Protein AF-A0A964PE96-F1 (afdb_monomer_lite)

Sequence (214 aa):
MDPLSGAALQRTQHDQDGKLRLRTYRFGTAGAYQRTFWPATPSEKSLPPERWTKTSAGLRAYPVDPGQQPVVEPTGLLYAISAAALNQPGDTLDVLVFRRRDTQTVRIEVQSPREVTVRYDELRPPGTGQGTVQRTGKVQALRLSLQGLPVPGGDPEDADLELLGLRGRLELLLEPATRAPLQLSGKVKVVGAVTLRLTALRPQQQGPQQPGAR

Radius of gyration: 19.82 Å; chains: 1; bounding box: 62×49×48 Å

Secondary structure (DSSP, 8-state):
--TTT----EEEEEE-SSS-EEEEEEEETTEEEEEEEE-SSTGGGGS-GGG--EEEEEEEE-SS--TTSPEEPHHHHHHHHHHS---STT-EEEEEEE-SSSEEEEEEEEEEEEEEEEEEEE-PPTTS-S--EEEEEEEEEEEEEEEEPPPTTS-GGGGS--BTTBEEEEEEEE-TTT--EEEEEEEETTTEEEEEE--EE-PPPPPP-PPPP-

pLDDT: mean 88.81, std 12.99, range [32.91, 98.44]

Structure (mmCIF, N/CA/C/O backbone):
data_AF-A0A964PE96-F1
#
_entry.id   AF-A0A964PE96-F1
#
loop_
_atom_site.group_PDB
_atom_site.id
_atom_site.type_symbol
_atom_site.label_atom_id
_atom_site.label_alt_id
_atom_site.label_comp_id
_atom_site.label_asym_id
_atom_site.label_entity_id
_atom_site.label_seq_id
_atom_site.pdbx_PDB_ins_code
_atom_site.Cartn_x
_atom_site.Cartn_y
_atom_site.Cartn_z
_atom_site.occupancy
_atom_site.B_iso_or_equiv
_atom_site.auth_seq_id
_atom_site.auth_comp_id
_atom_site.auth_asym_id
_atom_site.auth_atom_id
_atom_site.pdbx_PDB_model_num
ATOM 1 N N . MET A 1 1 ? -7.872 1.999 -11.013 1.00 86.50 1 MET A N 1
ATOM 2 C CA . MET A 1 1 ? -8.431 0.861 -10.268 1.00 86.50 1 MET A CA 1
ATOM 3 C C . MET A 1 1 ? -9.883 0.741 -10.675 1.00 86.50 1 MET A C 1
ATOM 5 O O . MET A 1 1 ? -10.489 1.776 -10.930 1.00 86.50 1 MET A O 1
ATOM 9 N N . ASP A 1 2 ? -10.393 -0.475 -10.796 1.00 89.50 2 ASP A N 1
ATOM 10 C CA . ASP A 1 2 ? -11.817 -0.720 -10.970 1.00 89.50 2 ASP A CA 1
ATOM 11 C C . ASP A 1 2 ? -12.549 -0.416 -9.649 1.00 89.50 2 ASP A C 1
ATOM 13 O O . ASP A 1 2 ? -12.178 -0.983 -8.620 1.00 89.50 2 ASP A O 1
ATOM 17 N N . PRO A 1 3 ? -13.532 0.499 -9.629 1.00 84.62 3 PRO A N 1
ATOM 18 C CA . PRO A 1 3 ? -14.141 0.969 -8.385 1.00 84.62 3 PRO A CA 1
ATOM 19 C C . PRO A 1 3 ? -15.024 -0.077 -7.693 1.00 84.62 3 PRO A C 1
ATOM 21 O O . PRO A 1 3 ? -15.324 0.091 -6.517 1.00 84.62 3 PRO A O 1
ATOM 24 N N . LEU A 1 4 ? -15.452 -1.129 -8.400 1.00 86.25 4 LEU A N 1
ATOM 25 C CA . LEU A 1 4 ? -16.327 -2.165 -7.846 1.00 86.25 4 LEU A CA 1
ATOM 26 C C . LEU A 1 4 ? -15.523 -3.298 -7.209 1.00 86.25 4 LEU A C 1
ATOM 28 O O . LEU A 1 4 ? -15.788 -3.700 -6.083 1.00 86.25 4 LEU A O 1
ATOM 32 N N . SER A 1 5 ? -14.531 -3.808 -7.934 1.00 88.25 5 SER A N 1
ATOM 33 C CA . SER A 1 5 ? -13.722 -4.955 -7.510 1.00 88.25 5 SER A CA 1
ATOM 34 C C . SER A 1 5 ? -12.434 -4.564 -6.787 1.00 88.25 5 SER A C 1
ATOM 36 O O . SER A 1 5 ? -11.785 -5.413 -6.181 1.00 88.25 5 SER A O 1
ATOM 38 N N . GLY A 1 6 ? -12.002 -3.305 -6.896 1.00 90.06 6 GLY A N 1
ATOM 39 C CA . GLY A 1 6 ? -10.680 -2.874 -6.448 1.00 90.06 6 GLY A CA 1
ATOM 40 C C . GLY A 1 6 ? -9.535 -3.361 -7.346 1.00 90.06 6 GLY A C 1
ATOM 41 O O . GLY A 1 6 ? -8.371 -3.082 -7.052 1.00 90.06 6 GLY A O 1
ATOM 42 N N . ALA A 1 7 ? -9.822 -4.053 -8.456 1.00 94.62 7 ALA A N 1
ATOM 43 C CA . ALA A 1 7 ? -8.794 -4.574 -9.348 1.00 94.62 7 ALA A CA 1
ATOM 44 C C . ALA A 1 7 ? -7.924 -3.447 -9.929 1.00 94.62 7 ALA A C 1
ATOM 46 O O . ALA A 1 7 ? -8.391 -2.370 -10.326 1.00 94.62 7 ALA A O 1
ATOM 47 N N . ALA A 1 8 ? -6.618 -3.683 -10.000 1.00 95.19 8 ALA A N 1
ATOM 48 C CA . ALA A 1 8 ? -5.714 -2.778 -10.679 1.00 95.19 8 ALA A CA 1
ATOM 49 C C . ALA A 1 8 ? -6.042 -2.762 -12.181 1.00 95.19 8 ALA A C 1
ATOM 51 O O . ALA A 1 8 ? -6.216 -3.802 -12.800 1.00 95.19 8 ALA A O 1
ATOM 52 N N . LEU A 1 9 ? -6.112 -1.563 -12.767 1.00 95.38 9 LEU A N 1
ATOM 53 C CA . LEU A 1 9 ? -6.294 -1.375 -14.217 1.00 95.38 9 LEU A CA 1
ATOM 54 C C . LEU A 1 9 ? -4.992 -0.880 -14.844 1.00 95.38 9 LEU A C 1
ATOM 56 O O . LEU A 1 9 ? -4.466 -1.438 -15.806 1.00 95.38 9 LEU A O 1
ATOM 60 N N . GLN A 1 10 ? -4.428 0.167 -14.242 1.00 95.31 10 GLN A N 1
ATOM 61 C CA . GLN A 1 10 ? -3.139 0.716 -14.613 1.00 95.31 10 GLN A CA 1
ATOM 62 C C . GLN A 1 10 ? -2.452 1.306 -13.384 1.00 95.31 10 GLN A C 1
ATOM 64 O O . GLN A 1 10 ? -3.103 1.931 -12.546 1.00 95.31 10 GLN A O 1
ATOM 69 N N . ARG A 1 11 ? -1.130 1.154 -13.316 1.00 93.75 11 ARG A N 1
ATOM 70 C CA . ARG A 1 11 ? -0.262 1.876 -12.381 1.00 93.75 11 ARG A CA 1
ATOM 71 C C . ARG A 1 11 ? 0.807 2.615 -13.169 1.00 93.75 11 ARG A C 1
ATOM 73 O O . ARG A 1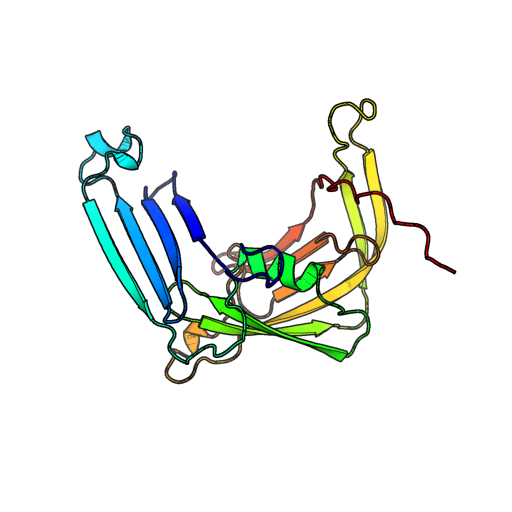 11 ? 1.485 2.003 -13.993 1.00 93.75 11 ARG A O 1
ATOM 80 N N . THR A 1 12 ? 0.995 3.894 -12.867 1.00 93.62 12 THR A N 1
ATOM 81 C CA . THR A 1 12 ? 2.086 4.707 -13.413 1.00 93.62 12 THR A CA 1
ATOM 82 C C . THR A 1 12 ? 3.010 5.129 -12.281 1.00 93.62 12 THR A C 1
ATOM 84 O O . THR A 1 12 ? 2.556 5.616 -11.252 1.00 93.62 12 THR A O 1
ATOM 87 N N . GLN A 1 13 ? 4.309 4.926 -12.469 1.00 91.56 13 GLN A N 1
ATOM 88 C CA . GLN A 1 13 ? 5.363 5.393 -11.580 1.00 91.56 13 GLN A CA 1
ATOM 89 C C . GLN A 1 13 ? 6.292 6.311 -12.371 1.00 91.56 13 GLN A C 1
ATOM 91 O O . GLN A 1 13 ? 6.829 5.899 -13.399 1.00 91.56 13 GLN A O 1
ATOM 96 N N . HIS A 1 14 ? 6.483 7.530 -11.876 1.00 92.69 14 HIS A N 1
ATOM 97 C CA . HIS A 1 14 ? 7.376 8.523 -12.456 1.00 92.69 14 HIS A CA 1
ATOM 98 C C . HIS A 1 14 ? 8.424 8.906 -11.411 1.00 92.69 14 HIS A C 1
ATOM 100 O O . HIS A 1 14 ? 8.098 9.526 -10.405 1.00 92.69 14 HIS A O 1
ATOM 106 N N . ASP A 1 15 ? 9.670 8.507 -11.647 1.00 90.69 15 ASP A N 1
ATOM 107 C CA . ASP A 1 15 ? 10.804 8.876 -10.809 1.00 90.69 15 ASP A CA 1
ATOM 108 C C . ASP A 1 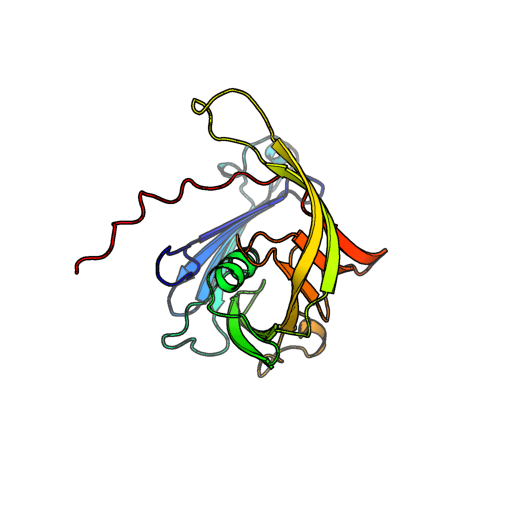15 ? 11.498 10.087 -11.453 1.00 90.69 15 ASP A C 1
ATOM 110 O O . ASP A 1 15 ? 11.962 9.988 -12.593 1.00 90.69 15 ASP A O 1
ATOM 114 N N . GLN A 1 16 ? 11.528 11.219 -10.742 1.00 84.56 16 GLN A N 1
ATOM 115 C CA . GLN A 1 16 ? 12.041 12.506 -11.243 1.00 84.56 16 GLN A CA 1
ATOM 116 C C . GLN A 1 16 ? 13.416 12.889 -10.678 1.00 84.56 16 GLN A C 1
ATOM 118 O O . GLN A 1 16 ? 14.113 13.697 -11.282 1.00 84.56 16 GLN A O 1
ATOM 123 N N . ASP A 1 17 ? 13.854 12.247 -9.593 1.00 78.50 17 ASP A N 1
ATOM 124 C CA . ASP A 1 17 ? 15.146 12.516 -8.962 1.00 78.50 17 ASP A CA 1
ATOM 125 C C . ASP A 1 17 ? 16.071 11.295 -9.015 1.00 78.50 17 ASP A C 1
ATOM 127 O O . ASP A 1 17 ? 15.665 10.141 -8.841 1.00 78.50 17 ASP A O 1
ATOM 131 N N . GLY A 1 18 ? 17.354 11.546 -9.282 1.00 80.69 18 GLY A N 1
ATOM 132 C CA . GLY A 1 18 ? 18.382 10.513 -9.403 1.00 80.69 18 GLY A CA 1
ATOM 133 C C . GLY A 1 18 ? 18.263 9.694 -10.691 1.00 80.69 18 GLY A C 1
ATOM 134 O O . GLY A 1 18 ? 18.945 9.972 -11.678 1.00 80.69 18 GLY A O 1
ATOM 135 N N . LYS A 1 19 ? 17.422 8.651 -10.692 1.00 85.75 19 LYS A N 1
ATOM 136 C CA . LYS A 1 19 ? 17.294 7.708 -11.818 1.00 85.75 19 LYS A CA 1
ATOM 137 C C . LYS A 1 19 ? 15.980 7.918 -12.570 1.00 85.75 19 LYS A C 1
ATOM 139 O O . LYS A 1 19 ? 15.048 7.135 -12.394 1.00 85.75 19 LYS A O 1
ATOM 144 N N . LEU A 1 20 ? 15.967 8.940 -13.434 1.00 94.06 20 LEU A N 1
ATOM 145 C CA . LEU A 1 20 ? 14.829 9.303 -14.287 1.00 94.06 20 LEU A CA 1
ATOM 146 C C . LEU A 1 20 ? 14.219 8.081 -14.969 1.00 94.06 20 LEU A C 1
ATOM 148 O O . LEU A 1 20 ? 14.905 7.356 -15.699 1.00 94.06 20 LEU A O 1
ATOM 152 N N . ARG A 1 21 ? 12.940 7.834 -14.693 1.00 95.19 21 ARG A N 1
ATOM 153 C CA . ARG A 1 21 ? 12.226 6.660 -15.188 1.00 95.19 21 ARG A CA 1
ATOM 154 C C . ARG A 1 21 ? 10.726 6.906 -15.185 1.00 95.19 21 ARG A C 1
ATOM 156 O O . ARG A 1 21 ? 10.158 7.258 -14.157 1.00 95.19 21 ARG A O 1
ATOM 163 N N . LEU A 1 22 ? 10.073 6.588 -16.298 1.00 96.00 22 LEU A N 1
ATOM 164 C CA . LEU A 1 22 ? 8.622 6.462 -16.366 1.00 96.00 22 LEU A CA 1
ATOM 165 C C . LEU A 1 22 ? 8.289 4.996 -16.580 1.00 96.00 22 LEU A C 1
ATOM 167 O O . LEU A 1 22 ? 8.770 4.376 -17.528 1.00 96.00 22 LEU A O 1
ATOM 171 N N . ARG A 1 23 ? 7.471 4.425 -15.704 1.00 95.00 23 ARG A N 1
ATOM 172 C CA . ARG A 1 23 ? 7.015 3.044 -15.807 1.00 95.00 23 ARG A CA 1
ATOM 173 C C . ARG A 1 23 ? 5.504 2.971 -15.724 1.00 95.00 23 ARG A C 1
ATOM 175 O O . ARG A 1 23 ? 4.912 3.480 -14.781 1.00 95.00 23 ARG A O 1
ATOM 182 N N . THR A 1 24 ? 4.910 2.237 -16.652 1.00 95.94 24 THR A N 1
ATOM 183 C CA . THR A 1 24 ? 3.484 1.926 -16.657 1.00 95.94 24 THR A CA 1
ATOM 184 C C . THR A 1 24 ? 3.293 0.420 -16.602 1.00 95.94 24 THR A C 1
ATOM 186 O O . THR A 1 24 ? 3.989 -0.320 -17.298 1.00 95.94 24 THR A O 1
ATOM 189 N N . TYR A 1 25 ? 2.347 -0.026 -15.787 1.00 96.25 25 TYR A N 1
ATOM 190 C CA . TYR A 1 25 ? 1.839 -1.392 -15.761 1.00 96.25 25 TYR A CA 1
ATOM 191 C C . TYR A 1 25 ? 0.374 -1.349 -16.169 1.00 96.25 25 TYR A C 1
ATOM 193 O O . TYR A 1 25 ? -0.392 -0.622 -15.538 1.00 96.25 25 TYR A O 1
ATOM 201 N N . ARG A 1 26 ? -0.010 -2.100 -17.202 1.00 96.75 26 ARG A N 1
ATOM 202 C CA . ARG A 1 26 ? -1.411 -2.344 -17.565 1.00 96.75 26 ARG A CA 1
ATOM 203 C C . ARG A 1 26 ? -1.777 -3.761 -17.168 1.00 96.75 26 ARG A C 1
ATOM 205 O O . ARG A 1 26 ? -1.114 -4.699 -17.598 1.00 96.75 26 ARG A O 1
ATOM 212 N N . PHE A 1 27 ? -2.779 -3.887 -16.320 1.00 95.75 27 PHE A N 1
ATOM 213 C CA . PHE A 1 27 ? -3.162 -5.150 -15.708 1.00 95.75 27 PHE A CA 1
ATOM 214 C C . PHE A 1 27 ? -4.186 -5.868 -16.585 1.00 95.75 27 PHE A C 1
ATOM 216 O O . PHE A 1 27 ? -5.066 -5.233 -17.163 1.00 95.75 27 PHE A O 1
ATOM 223 N N . GLY A 1 28 ? -4.037 -7.182 -16.701 1.00 93.44 28 GLY A N 1
ATOM 224 C CA . GLY A 1 28 ? -4.962 -8.072 -17.391 1.00 93.44 28 GLY A CA 1
ATOM 225 C C . GLY A 1 28 ? -5.067 -9.400 -16.648 1.00 93.44 28 GLY A C 1
ATOM 226 O O . GLY A 1 28 ? -4.551 -9.542 -15.544 1.00 93.44 28 GLY A O 1
ATOM 227 N N . THR A 1 29 ? -5.710 -10.389 -17.259 1.00 92.00 29 THR A N 1
ATOM 228 C CA . THR A 1 29 ? -5.998 -11.677 -16.605 1.00 92.00 29 THR A CA 1
ATOM 229 C C . THR A 1 29 ? -4.753 -12.532 -16.354 1.00 92.00 29 THR A C 1
ATOM 231 O O . THR A 1 29 ? -4.673 -13.207 -15.338 1.00 92.00 29 THR A O 1
ATOM 234 N N . ALA A 1 30 ? -3.753 -12.477 -17.240 1.00 92.81 30 ALA A N 1
ATOM 235 C CA . ALA A 1 30 ? -2.542 -13.304 -17.153 1.00 92.81 30 ALA A CA 1
ATOM 236 C C . ALA A 1 30 ? -1.339 -12.611 -16.480 1.00 92.81 30 ALA A C 1
ATOM 238 O O . ALA A 1 30 ? -0.271 -13.209 -16.328 1.00 92.81 30 ALA A O 1
ATOM 239 N N . GLY A 1 31 ? -1.453 -11.325 -16.147 1.00 94.75 31 GLY A N 1
ATOM 240 C CA . GLY A 1 31 ? -0.323 -10.550 -15.650 1.00 94.75 31 GLY A CA 1
ATOM 241 C C . GLY A 1 31 ? -0.475 -9.048 -15.832 1.00 94.75 31 GLY A C 1
ATOM 242 O O . GLY A 1 31 ? -1.512 -8.537 -16.254 1.00 94.75 31 GLY A O 1
ATOM 243 N N . ALA A 1 32 ? 0.617 -8.330 -15.582 1.00 96.19 32 ALA A N 1
ATOM 244 C CA . ALA A 1 32 ? 0.719 -6.910 -15.885 1.00 96.19 32 ALA A CA 1
ATOM 245 C C . ALA A 1 32 ? 1.714 -6.663 -17.024 1.00 96.19 32 ALA A C 1
ATOM 247 O O . ALA A 1 32 ? 2.905 -6.965 -16.911 1.00 96.19 32 ALA A O 1
ATOM 248 N N . TYR A 1 33 ? 1.254 -6.067 -18.122 1.00 96.81 33 TYR A N 1
ATOM 249 C CA . TYR A 1 33 ? 2.137 -5.626 -19.194 1.00 96.81 33 TYR A CA 1
ATOM 250 C C . TYR A 1 33 ? 2.873 -4.356 -18.764 1.00 96.81 33 TYR A C 1
ATOM 252 O O . TYR A 1 33 ? 2.270 -3.298 -18.560 1.00 96.81 33 TYR A O 1
ATOM 260 N N . GLN A 1 34 ? 4.188 -4.467 -18.601 1.00 96.56 34 GLN A N 1
ATOM 261 C CA . GLN A 1 34 ? 5.055 -3.375 -18.191 1.00 96.56 34 GLN A CA 1
ATOM 262 C C . GLN A 1 34 ? 5.613 -2.668 -19.427 1.00 96.56 34 GLN A C 1
ATOM 264 O O . GLN A 1 34 ? 6.148 -3.315 -20.323 1.00 96.56 34 GLN A O 1
ATOM 269 N N . ARG A 1 35 ? 5.611 -1.335 -19.417 1.00 96.56 35 ARG A N 1
ATOM 270 C CA . ARG A 1 35 ? 6.423 -0.494 -20.304 1.00 96.56 35 ARG A CA 1
ATOM 271 C C . ARG A 1 35 ? 7.246 0.468 -19.462 1.00 96.56 35 ARG A C 1
ATOM 273 O O . ARG A 1 35 ? 6.776 0.974 -18.446 1.00 96.56 35 ARG A O 1
ATOM 280 N N . THR A 1 36 ? 8.508 0.673 -19.806 1.00 96.25 36 THR A N 1
ATOM 281 C CA . THR A 1 36 ? 9.393 1.594 -19.091 1.00 96.25 36 THR A CA 1
ATOM 282 C C . THR A 1 36 ? 10.215 2.413 -20.066 1.00 96.25 36 THR A C 1
ATOM 284 O O . THR A 1 36 ? 10.687 1.873 -21.062 1.00 96.25 36 THR A O 1
ATOM 287 N N . PHE A 1 37 ? 10.387 3.689 -19.742 1.00 96.94 37 PHE A N 1
ATOM 288 C CA . PHE A 1 37 ? 11.161 4.673 -20.481 1.00 96.94 37 PHE A CA 1
ATOM 289 C C . PHE A 1 37 ? 12.241 5.258 -19.575 1.00 96.94 37 PHE A C 1
ATOM 291 O O . PHE A 1 37 ? 12.015 5.456 -18.376 1.00 96.94 37 PHE A O 1
ATOM 298 N N . TRP A 1 38 ? 13.391 5.551 -20.167 1.00 96.75 38 TRP A N 1
ATOM 299 C CA . TRP A 1 38 ? 14.515 6.249 -19.557 1.00 96.75 38 TRP A CA 1
ATOM 300 C C . TRP A 1 38 ? 15.129 7.191 -20.591 1.00 96.75 38 TRP A C 1
ATOM 302 O O . TRP A 1 38 ? 15.162 6.823 -21.767 1.00 96.75 38 TRP A O 1
ATOM 312 N N . PRO A 1 39 ? 15.703 8.331 -20.186 1.00 96.25 39 PRO A N 1
ATOM 313 C CA . PRO A 1 39 ? 16.519 9.116 -21.100 1.00 96.25 39 PRO A CA 1
ATOM 314 C C . PRO A 1 39 ? 17.722 8.276 -21.561 1.00 96.25 39 PRO A C 1
ATOM 316 O O . PRO A 1 39 ? 18.438 7.692 -20.738 1.00 96.25 39 PRO A O 1
ATOM 319 N N . ALA A 1 40 ? 17.940 8.185 -22.872 1.00 96.19 40 ALA A N 1
ATOM 320 C CA . ALA A 1 40 ? 19.104 7.512 -23.448 1.00 96.19 40 ALA A CA 1
ATOM 321 C C . ALA A 1 40 ? 20.366 8.381 -23.361 1.00 96.19 40 ALA A C 1
ATOM 323 O O . ALA A 1 40 ? 21.474 7.857 -23.249 1.00 96.19 40 ALA A O 1
ATOM 324 N N . THR A 1 41 ? 20.192 9.705 -23.374 1.00 95.69 41 THR A N 1
ATOM 325 C CA . THR A 1 41 ? 21.270 10.699 -23.408 1.00 95.69 41 THR A CA 1
ATOM 326 C C . THR A 1 41 ? 21.083 11.771 -22.325 1.00 95.69 41 THR A C 1
ATOM 328 O O . THR A 1 41 ? 19.987 11.925 -21.777 1.00 95.69 41 THR A O 1
ATOM 331 N N . PRO A 1 42 ? 22.127 12.559 -21.999 1.00 94.12 42 PRO A N 1
ATOM 332 C CA . PRO A 1 42 ? 21.988 13.712 -21.112 1.00 94.12 42 PRO A CA 1
ATOM 333 C C . PRO A 1 42 ? 20.987 14.763 -21.609 1.00 94.12 42 PRO A C 1
ATOM 335 O O . PRO A 1 42 ? 20.278 15.333 -20.787 1.00 94.12 42 PRO A O 1
ATOM 338 N N . SER A 1 43 ? 20.893 14.995 -22.924 1.00 94.31 43 SER A N 1
ATOM 339 C CA . SER A 1 43 ? 19.952 15.965 -23.500 1.00 94.31 43 SER A CA 1
ATOM 340 C C . SER A 1 43 ? 18.497 15.525 -23.357 1.00 94.31 43 SER A C 1
ATOM 342 O O . SER A 1 43 ? 17.623 16.361 -23.169 1.00 94.31 43 SER A O 1
ATOM 344 N N . GLU A 1 44 ? 18.227 14.218 -23.365 1.00 95.31 44 GLU A N 1
ATOM 345 C CA . GLU A 1 44 ? 16.882 13.701 -23.111 1.00 95.31 44 GLU A CA 1
ATOM 346 C C . GLU A 1 44 ? 16.419 13.920 -21.662 1.00 95.31 44 GLU A C 1
ATOM 348 O O . GLU A 1 44 ? 15.217 13.934 -21.416 1.00 95.31 44 GLU A O 1
ATOM 353 N N . LYS A 1 45 ? 17.323 14.136 -20.693 1.00 93.00 45 LYS A N 1
ATOM 354 C CA . LYS A 1 45 ? 16.950 14.306 -19.273 1.00 93.00 45 LYS A CA 1
ATOM 355 C C . LYS A 1 45 ? 16.074 15.532 -19.005 1.00 93.00 45 LYS A C 1
ATOM 357 O O . LYS A 1 45 ? 15.336 15.527 -18.028 1.00 93.00 45 LYS A O 1
ATOM 362 N N . SER A 1 46 ? 16.173 16.567 -19.837 1.00 92.00 46 SER A N 1
ATOM 363 C CA . SER A 1 46 ? 15.329 17.766 -19.752 1.00 92.00 46 SER A CA 1
ATOM 364 C C . SER A 1 46 ? 14.041 17.651 -20.570 1.00 92.00 46 SER A C 1
ATOM 366 O O . SER A 1 46 ? 13.187 18.532 -20.496 1.00 92.00 46 SER A O 1
ATOM 368 N N . LEU A 1 47 ? 13.890 16.585 -21.363 1.00 92.75 47 LEU A N 1
ATOM 369 C CA . LEU A 1 47 ? 12.690 16.332 -22.147 1.00 92.75 47 LEU A CA 1
ATOM 370 C C . LEU A 1 47 ? 11.627 15.618 -21.305 1.00 92.75 47 LEU A C 1
ATOM 372 O O . LEU A 1 47 ? 11.969 14.878 -20.376 1.00 92.75 47 LEU A O 1
ATOM 376 N N . PRO A 1 48 ? 10.340 15.775 -21.656 1.00 92.00 48 PRO A N 1
ATOM 377 C CA . PRO A 1 48 ? 9.283 15.003 -21.024 1.00 92.00 48 PRO A CA 1
ATOM 378 C C . PRO A 1 48 ? 9.415 13.503 -21.377 1.00 92.00 48 PRO A C 1
ATOM 380 O O . PRO A 1 48 ? 9.948 13.172 -22.448 1.00 92.00 48 PRO A O 1
ATOM 383 N N . PRO A 1 49 ? 8.943 12.584 -20.509 1.00 90.81 49 PRO A N 1
ATOM 384 C CA . PRO A 1 49 ? 9.183 11.147 -20.649 1.00 90.81 49 PRO A CA 1
ATOM 385 C C . PRO A 1 49 ? 8.753 10.516 -21.974 1.00 90.81 49 PRO A C 1
ATOM 387 O O . PRO A 1 49 ? 9.325 9.515 -22.402 1.00 90.81 49 PRO A O 1
ATOM 390 N N . GLU A 1 50 ? 7.761 11.092 -22.646 1.00 90.25 50 GLU A N 1
ATOM 391 C CA . GLU A 1 50 ? 7.247 10.638 -23.939 1.00 90.25 50 GLU A CA 1
ATOM 392 C C . GLU A 1 50 ? 8.294 10.751 -25.056 1.00 90.25 50 GLU A C 1
ATOM 394 O O . GLU A 1 50 ? 8.168 10.088 -26.085 1.00 90.25 50 GLU A O 1
ATOM 399 N N . ARG A 1 51 ? 9.332 11.576 -24.861 1.00 94.62 51 ARG A N 1
ATOM 400 C CA . ARG A 1 51 ? 10.436 11.775 -25.813 1.00 94.62 51 ARG A CA 1
ATOM 401 C C . ARG A 1 51 ? 11.690 10.972 -25.474 1.00 94.62 51 ARG A C 1
ATOM 403 O O . ARG A 1 51 ? 12.669 11.055 -26.208 1.00 94.62 51 ARG A O 1
ATOM 410 N N . TRP A 1 52 ? 11.683 10.220 -24.379 1.00 96.62 52 TRP A N 1
ATOM 411 C CA . TRP A 1 52 ? 12.803 9.367 -24.001 1.00 96.62 52 TRP A CA 1
ATOM 412 C C . TRP A 1 52 ? 12.879 8.131 -24.896 1.00 96.62 52 TRP A C 1
ATOM 414 O O . TRP A 1 52 ? 11.888 7.420 -25.080 1.00 96.62 52 TRP A O 1
ATOM 424 N N . THR A 1 53 ? 14.063 7.850 -25.440 1.00 96.81 53 THR A N 1
ATOM 425 C CA . THR A 1 53 ? 14.216 6.832 -26.495 1.00 96.81 53 THR A CA 1
ATOM 426 C C . THR A 1 53 ? 14.628 5.458 -25.969 1.00 96.81 53 THR A C 1
ATOM 428 O O . THR A 1 53 ? 14.338 4.438 -26.600 1.00 96.81 53 THR A O 1
ATOM 431 N N . LYS A 1 54 ? 15.240 5.375 -24.779 1.00 97.50 54 LYS A N 1
ATOM 432 C CA . LYS A 1 54 ? 15.580 4.087 -24.159 1.00 97.50 54 LYS A CA 1
ATOM 433 C C . LYS A 1 54 ? 14.342 3.481 -23.512 1.00 97.50 54 LYS A C 1
ATOM 435 O O . LYS A 1 54 ? 13.803 4.023 -22.548 1.00 97.50 54 LYS A O 1
ATOM 440 N N . THR A 1 55 ? 13.925 2.310 -23.993 1.00 96.38 55 THR A N 1
ATOM 441 C CA . THR A 1 55 ? 12.702 1.648 -23.523 1.00 96.38 55 THR A CA 1
ATOM 442 C C . THR A 1 55 ? 12.891 0.168 -23.198 1.00 96.38 55 THR A C 1
ATOM 444 O O . THR A 1 55 ? 13.872 -0.465 -23.577 1.00 96.38 55 THR A O 1
ATOM 447 N N . SER A 1 56 ? 11.952 -0.385 -22.433 1.00 96.06 56 SER A N 1
ATOM 448 C CA . SER A 1 56 ? 11.808 -1.819 -22.179 1.00 96.06 56 SER A CA 1
ATOM 449 C C . SER A 1 56 ? 10.328 -2.128 -22.006 1.00 96.06 56 SER A C 1
ATOM 451 O O . SER A 1 56 ? 9.610 -1.364 -21.354 1.00 96.06 56 SER A O 1
ATOM 453 N N . ALA A 1 57 ? 9.874 -3.243 -22.566 1.00 96.62 57 ALA A N 1
ATOM 454 C CA . ALA A 1 57 ? 8.512 -3.715 -22.400 1.00 96.62 57 ALA A CA 1
ATOM 455 C C . ALA A 1 57 ? 8.477 -5.230 -22.199 1.00 96.62 57 ALA A C 1
ATOM 457 O O . ALA A 1 57 ? 9.406 -5.934 -22.592 1.00 96.62 57 ALA A O 1
ATOM 458 N N . GLY A 1 58 ? 7.418 -5.722 -21.566 1.00 96.00 58 GLY A N 1
ATOM 459 C CA . GLY A 1 58 ? 7.214 -7.153 -21.389 1.00 96.00 58 GLY A CA 1
ATOM 460 C C . GLY A 1 58 ? 6.121 -7.480 -20.385 1.00 96.00 58 GLY A C 1
ATOM 461 O O . GLY A 1 58 ? 5.759 -6.659 -19.537 1.00 96.00 58 GLY A O 1
ATOM 462 N N . LEU A 1 59 ? 5.612 -8.705 -20.479 1.00 95.50 59 LEU A N 1
ATOM 463 C CA . LEU A 1 59 ? 4.642 -9.238 -19.536 1.00 95.50 59 LEU A CA 1
ATOM 464 C C . LEU A 1 59 ? 5.328 -9.586 -18.207 1.00 95.50 59 LEU A C 1
ATOM 466 O O . LEU A 1 59 ? 6.351 -10.269 -18.172 1.00 95.50 59 LEU A O 1
ATOM 470 N N . ARG A 1 60 ? 4.745 -9.121 -17.104 1.00 94.00 60 ARG A N 1
ATOM 471 C CA . ARG A 1 60 ? 4.975 -9.647 -15.757 1.00 94.00 60 ARG A CA 1
ATOM 472 C C . ARG A 1 60 ? 3.859 -10.637 -15.471 1.00 94.00 60 ARG A C 1
ATOM 474 O O . ARG A 1 60 ? 2.777 -10.223 -15.061 1.00 94.00 60 ARG A O 1
ATOM 481 N N . ALA A 1 61 ? 4.101 -11.897 -15.820 1.00 92.75 61 ALA A N 1
ATOM 482 C CA . ALA A 1 61 ? 3.112 -12.953 -15.668 1.00 92.75 61 ALA A CA 1
ATOM 483 C C . ALA A 1 61 ? 2.810 -13.183 -14.186 1.00 92.75 61 ALA A C 1
ATOM 485 O O . ALA A 1 61 ? 3.702 -13.059 -13.341 1.00 92.75 61 ALA A O 1
ATOM 486 N N . TYR A 1 62 ? 1.562 -13.516 -13.881 1.00 91.62 62 TYR A N 1
ATOM 487 C CA . TYR A 1 62 ? 1.232 -13.994 -12.548 1.00 91.62 62 TYR A CA 1
ATOM 488 C C . TYR A 1 62 ? 1.826 -15.396 -12.360 1.00 91.62 62 TYR A C 1
ATOM 490 O O . TYR A 1 62 ? 1.659 -16.240 -13.241 1.00 91.62 62 TYR A O 1
ATOM 498 N N . PRO A 1 63 ? 2.554 -15.655 -11.257 1.00 87.12 63 PRO A N 1
ATOM 499 C CA . PRO A 1 63 ? 3.143 -16.971 -11.007 1.00 87.12 63 PRO A CA 1
A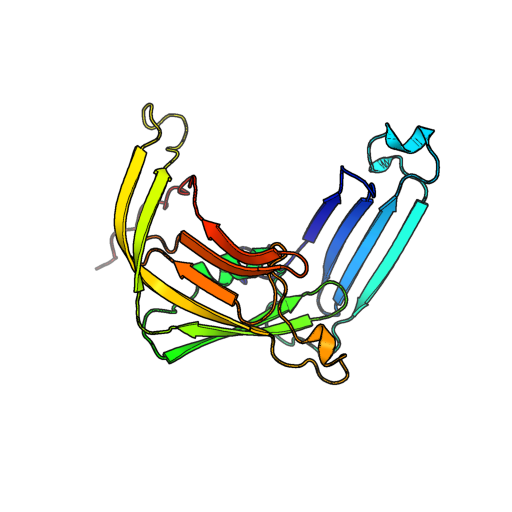TOM 500 C C . PRO A 1 63 ? 2.073 -18.043 -10.764 1.00 87.12 63 PRO A C 1
ATOM 502 O O . PRO A 1 63 ? 2.312 -19.222 -11.002 1.00 87.12 63 PRO A O 1
ATOM 505 N N . VAL A 1 64 ? 0.896 -17.622 -10.296 1.00 87.38 64 VAL A N 1
ATOM 506 C CA . VAL A 1 64 ? -0.291 -18.445 -10.071 1.00 87.38 64 VAL A CA 1
ATOM 507 C C . VAL A 1 64 ? -1.477 -17.703 -10.678 1.00 87.38 64 VAL A C 1
ATOM 509 O O . VAL A 1 64 ? -1.556 -16.479 -10.553 1.00 87.38 64 VAL A O 1
ATOM 512 N N . ASP A 1 65 ? -2.376 -18.429 -11.342 1.00 90.19 65 ASP A N 1
ATOM 513 C CA . ASP A 1 65 ? -3.613 -17.861 -11.882 1.00 90.19 65 ASP A CA 1
ATOM 514 C C . ASP A 1 65 ? -4.451 -17.247 -10.740 1.00 90.19 65 ASP A C 1
ATOM 516 O O . ASP A 1 65 ? -4.776 -17.959 -9.784 1.00 90.19 65 ASP A O 1
ATOM 520 N N . PRO A 1 66 ? -4.789 -15.942 -10.795 1.00 91.25 66 PRO A N 1
ATOM 521 C CA . PRO A 1 66 ? -5.617 -15.298 -9.777 1.00 91.25 66 PRO A CA 1
ATOM 522 C C . PRO A 1 66 ? -7.068 -15.809 -9.763 1.00 91.25 66 PRO A C 1
ATOM 524 O O . PRO A 1 66 ? -7.809 -15.527 -8.818 1.00 91.25 66 PRO A O 1
ATOM 527 N N . GLY A 1 67 ? -7.510 -16.530 -10.800 1.00 89.94 67 GLY A N 1
ATOM 528 C CA . GLY A 1 67 ? -8.895 -16.955 -10.951 1.00 89.94 67 GLY A CA 1
ATOM 529 C C . GLY A 1 67 ? -9.836 -15.749 -10.971 1.00 89.94 67 GLY A C 1
ATOM 530 O O . GLY A 1 67 ? -9.698 -14.851 -11.798 1.00 89.94 67 GLY A O 1
ATOM 531 N N . GLN A 1 68 ? -10.799 -15.721 -10.047 1.00 88.50 68 GLN A N 1
ATOM 532 C CA . GLN A 1 68 ? -11.741 -14.602 -9.890 1.00 88.50 68 GLN A CA 1
ATOM 533 C C . GLN A 1 68 ? -11.280 -13.557 -8.861 1.00 88.50 68 GLN A C 1
ATOM 535 O O . GLN A 1 68 ? -11.975 -12.564 -8.643 1.00 88.50 68 GLN A O 1
ATOM 540 N N . GLN A 1 69 ? -10.138 -13.762 -8.196 1.00 91.56 69 GLN A N 1
ATOM 541 C CA . GLN A 1 69 ? -9.665 -12.830 -7.179 1.00 91.56 69 GLN A CA 1
ATOM 542 C C . GLN A 1 69 ? -9.102 -11.562 -7.844 1.00 91.56 69 GLN A C 1
ATOM 544 O O . GLN A 1 69 ? -8.230 -11.658 -8.712 1.00 91.56 69 GLN A O 1
ATOM 549 N N . PRO A 1 70 ? -9.541 -10.356 -7.440 1.00 93.00 70 PRO A N 1
ATOM 550 C CA . PRO A 1 70 ? -8.972 -9.129 -7.973 1.00 93.00 70 PRO A CA 1
ATOM 551 C C . PRO A 1 70 ? -7.509 -8.992 -7.544 1.00 93.00 70 PRO A C 1
ATOM 553 O O . PRO A 1 70 ? -7.172 -9.095 -6.363 1.00 93.00 70 PRO A O 1
ATOM 556 N N . VAL A 1 71 ? -6.638 -8.704 -8.511 1.00 95.88 71 VAL A N 1
ATOM 557 C CA . VAL A 1 71 ? -5.253 -8.313 -8.242 1.00 95.88 71 VAL A CA 1
ATOM 558 C C . VAL A 1 71 ? -5.216 -6.810 -8.004 1.00 95.88 71 VAL A C 1
ATOM 560 O O . VAL A 1 71 ? -5.499 -6.029 -8.914 1.00 95.88 71 VAL A O 1
ATOM 563 N N . VAL A 1 72 ? -4.834 -6.386 -6.803 1.00 95.81 72 VAL A N 1
ATOM 564 C CA . VAL A 1 72 ? -4.656 -4.964 -6.479 1.00 95.81 72 VAL A CA 1
ATOM 565 C C . VAL A 1 72 ? -3.197 -4.555 -6.648 1.00 95.81 72 VAL A C 1
ATOM 567 O O . VAL A 1 72 ? -2.285 -5.372 -6.564 1.00 95.81 72 VAL A O 1
ATOM 570 N N . GLU A 1 73 ? -2.939 -3.274 -6.878 1.00 91.81 73 GLU A N 1
ATOM 571 C CA . GLU A 1 73 ? -1.582 -2.730 -6.784 1.00 91.81 73 GLU A CA 1
ATOM 572 C C . GLU A 1 73 ? -1.306 -2.243 -5.343 1.00 91.81 73 GLU A C 1
ATOM 574 O O . GLU A 1 73 ? -2.263 -2.043 -4.592 1.00 91.81 73 GLU A O 1
ATOM 579 N N . PRO A 1 74 ? -0.040 -2.063 -4.915 1.00 89.31 74 PRO A N 1
ATOM 580 C CA . PRO A 1 74 ? 0.295 -1.825 -3.512 1.00 89.31 74 PRO A CA 1
ATOM 581 C C . PRO A 1 74 ? -0.429 -0.642 -2.865 1.00 89.31 74 PRO A C 1
ATOM 583 O O . PRO A 1 74 ? -0.885 -0.777 -1.737 1.00 89.31 74 PRO A O 1
ATOM 586 N N . THR A 1 75 ? -0.591 0.505 -3.536 1.00 87.12 75 THR A N 1
ATOM 587 C CA . THR A 1 75 ? -1.351 1.619 -2.931 1.00 87.12 75 THR A CA 1
ATOM 588 C C . THR A 1 75 ? -2.851 1.335 -2.873 1.00 87.12 75 THR A C 1
ATOM 590 O O . THR A 1 75 ? -3.525 1.739 -1.928 1.00 87.12 75 THR A O 1
ATOM 593 N N . GLY A 1 76 ? -3.356 0.550 -3.817 1.00 90.56 76 GLY A N 1
ATOM 594 C CA . GLY A 1 76 ? -4.709 0.028 -3.860 1.00 90.56 76 GLY A CA 1
ATOM 595 C C . GLY A 1 76 ? -5.060 -0.908 -2.709 1.00 90.56 76 GLY A C 1
ATOM 596 O O . GLY A 1 76 ? -6.224 -0.973 -2.322 1.00 90.56 76 GLY A O 1
ATOM 597 N N . LEU A 1 77 ? -4.065 -1.558 -2.099 1.00 93.62 77 LEU A N 1
ATOM 598 C CA . LEU A 1 77 ? -4.256 -2.335 -0.875 1.00 93.62 77 LEU A CA 1
ATOM 599 C C . LEU A 1 77 ? -4.854 -1.477 0.250 1.00 93.62 77 LEU A C 1
ATOM 601 O O . LEU A 1 77 ? -5.744 -1.938 0.955 1.00 93.62 77 LEU A O 1
ATOM 605 N N . LEU A 1 78 ? -4.415 -0.220 0.393 1.00 92.06 78 LEU A N 1
ATOM 606 C CA . LEU A 1 78 ? -4.956 0.686 1.413 1.00 92.06 78 LEU A CA 1
ATOM 607 C C . LEU A 1 78 ? -6.449 0.947 1.189 1.00 92.06 78 LEU A C 1
ATOM 609 O O . LEU A 1 78 ? -7.224 0.929 2.139 1.00 92.06 78 LEU A O 1
ATOM 613 N N . TYR A 1 79 ? -6.854 1.132 -0.069 1.00 89.56 79 TYR A N 1
ATOM 614 C CA . TYR A 1 79 ? -8.259 1.314 -0.423 1.00 89.56 79 TYR A CA 1
ATOM 615 C C . TYR A 1 79 ? -9.083 0.052 -0.140 1.00 89.56 79 TYR A C 1
ATOM 617 O O . TYR A 1 79 ? -10.129 0.139 0.500 1.00 89.56 79 TYR A O 1
ATOM 625 N N . ALA A 1 80 ? -8.581 -1.119 -0.550 1.00 92.56 80 ALA A N 1
ATOM 626 C CA . ALA A 1 80 ? -9.241 -2.401 -0.312 1.00 92.56 80 ALA A CA 1
ATOM 627 C C . ALA A 1 80 ? -9.469 -2.657 1.186 1.00 92.56 80 ALA A C 1
ATOM 629 O O . ALA A 1 80 ? -10.561 -3.045 1.588 1.00 92.56 80 ALA A O 1
ATOM 630 N N . ILE A 1 81 ? -8.468 -2.371 2.024 1.00 94.50 81 ILE A N 1
ATOM 631 C CA . ILE A 1 81 ? -8.575 -2.514 3.480 1.00 94.50 81 ILE A CA 1
ATOM 632 C C . ILE A 1 81 ? -9.601 -1.532 4.062 1.00 94.50 81 ILE A C 1
ATOM 634 O O . ILE A 1 81 ? -10.437 -1.929 4.877 1.00 94.50 81 ILE A O 1
ATOM 638 N N . SER A 1 82 ? -9.558 -0.259 3.656 1.00 91.50 82 SER A N 1
ATOM 639 C CA . SER A 1 82 ? -10.507 0.748 4.141 1.00 91.50 82 SER A CA 1
ATOM 640 C C . SER A 1 82 ? -11.955 0.394 3.783 1.00 91.50 82 SER A C 1
ATOM 642 O O . SER A 1 82 ? -12.838 0.620 4.610 1.00 91.50 82 SER A O 1
ATOM 644 N N . ALA A 1 83 ? -12.191 -0.199 2.607 1.00 90.75 83 ALA A N 1
ATOM 645 C CA . ALA A 1 83 ? -13.513 -0.623 2.140 1.00 90.75 83 ALA A CA 1
ATOM 646 C C . ALA A 1 83 ? -13.975 -1.988 2.692 1.00 90.75 83 ALA A C 1
ATOM 648 O O . ALA A 1 83 ? -15.166 -2.292 2.654 1.00 90.75 83 ALA A O 1
ATOM 649 N N . ALA A 1 84 ? -13.060 -2.820 3.197 1.00 91.62 84 ALA A N 1
ATOM 650 C CA . ALA A 1 84 ? -13.388 -4.147 3.705 1.00 91.62 84 ALA A CA 1
ATOM 651 C C . ALA A 1 84 ? -14.171 -4.095 5.025 1.00 91.62 84 ALA A C 1
ATOM 653 O O . ALA A 1 84 ? -13.935 -3.230 5.870 1.00 91.62 84 ALA A O 1
ATOM 654 N N . ALA A 1 85 ? -15.032 -5.089 5.254 1.00 91.44 85 ALA A N 1
ATOM 655 C CA . ALA A 1 85 ? -15.794 -5.263 6.492 1.00 91.44 85 ALA A CA 1
ATOM 656 C C . ALA A 1 85 ? -14.949 -5.863 7.641 1.00 91.44 85 ALA A C 1
ATOM 658 O O . ALA A 1 85 ? -15.347 -6.835 8.270 1.00 91.44 85 ALA A O 1
ATOM 659 N N . LEU A 1 86 ? -13.771 -5.288 7.899 1.00 93.88 86 LEU A N 1
ATOM 660 C CA . LEU A 1 86 ? -12.862 -5.667 8.989 1.00 93.88 86 LEU A CA 1
ATOM 661 C C . LEU A 1 86 ? -13.128 -4.776 10.205 1.00 93.88 86 LEU A C 1
ATOM 663 O O . LEU A 1 86 ? -12.776 -3.593 10.161 1.00 93.88 86 LEU A O 1
ATOM 667 N N . ASN A 1 87 ? -13.753 -5.299 11.258 1.00 92.75 87 ASN A N 1
ATOM 668 C CA . ASN A 1 87 ? -14.264 -4.494 12.373 1.00 92.75 87 ASN A CA 1
ATOM 669 C C . ASN A 1 87 ? -13.848 -5.006 13.756 1.00 92.75 87 ASN A C 1
ATOM 671 O O . ASN A 1 87 ? -13.681 -4.196 14.668 1.00 92.75 87 ASN A O 1
ATOM 675 N N . GLN A 1 88 ? -13.690 -6.317 13.927 1.00 95.75 88 GLN A N 1
ATOM 676 C CA . GLN A 1 88 ? -13.467 -6.951 15.224 1.00 95.75 88 GLN A CA 1
ATOM 677 C C . GLN A 1 88 ? -12.126 -7.688 15.266 1.00 95.75 88 GLN A C 1
ATOM 679 O O . GLN A 1 88 ? -11.702 -8.223 14.244 1.00 95.75 88 GLN A O 1
ATOM 684 N N . PRO A 1 89 ? -11.445 -7.742 16.427 1.00 97.81 89 PRO A N 1
ATOM 685 C CA . PRO A 1 89 ? -10.232 -8.539 16.582 1.00 97.81 89 PRO A CA 1
ATOM 686 C C . PRO A 1 89 ? -10.429 -9.986 16.122 1.00 97.81 89 PRO A C 1
ATOM 688 O O . PRO A 1 89 ? -11.396 -10.634 16.514 1.00 97.81 89 PRO A O 1
ATOM 691 N N . GLY A 1 90 ? -9.497 -10.482 15.309 1.00 97.44 90 GLY A N 1
ATOM 692 C CA . GLY A 1 90 ? -9.574 -11.801 14.682 1.00 97.44 90 GLY A CA 1
ATOM 693 C C . GLY A 1 90 ? -10.207 -11.812 13.288 1.00 97.44 90 GLY A C 1
ATOM 694 O O . GLY A 1 90 ? -10.039 -12.801 12.576 1.00 97.44 90 GLY A O 1
ATOM 695 N N . ASP A 1 91 ? -10.863 -10.730 12.850 1.00 98.00 91 ASP A N 1
ATOM 696 C CA . ASP A 1 91 ? -11.280 -10.600 11.452 1.00 98.00 91 ASP A CA 1
ATOM 697 C C . ASP A 1 91 ? -10.048 -10.656 10.540 1.00 98.00 91 ASP A C 1
ATOM 699 O O . ASP A 1 91 ? -9.025 -10.014 10.807 1.00 98.00 91 ASP A O 1
ATOM 703 N N . THR A 1 92 ? -10.160 -11.394 9.436 1.00 97.88 92 THR A N 1
ATOM 704 C CA . THR A 1 92 ? -9.078 -11.552 8.462 1.00 97.88 92 THR A CA 1
ATOM 705 C C . THR A 1 92 ? -9.543 -11.283 7.039 1.00 97.88 92 THR A C 1
ATOM 707 O O . THR A 1 92 ? -10.710 -11.464 6.693 1.00 97.88 92 THR A O 1
ATOM 710 N N . LEU A 1 93 ? -8.608 -10.840 6.203 1.00 96.00 93 LEU A N 1
ATOM 711 C CA . LEU A 1 93 ? -8.791 -10.681 4.766 1.00 96.00 93 LEU A CA 1
ATOM 712 C C . LEU A 1 93 ? -7.489 -11.049 4.061 1.00 96.00 93 LEU A C 1
ATOM 714 O O . LEU A 1 93 ? -6.431 -10.544 4.426 1.00 96.00 93 LEU A O 1
ATOM 718 N N . ASP A 1 94 ? -7.582 -11.863 3.015 1.00 95.38 94 ASP A N 1
ATOM 719 C CA . ASP A 1 94 ? -6.460 -12.160 2.129 1.00 95.38 94 ASP A CA 1
ATOM 720 C C . ASP A 1 94 ? -6.650 -11.411 0.800 1.00 95.38 94 ASP A C 1
ATOM 722 O O . ASP A 1 94 ? -7.670 -11.547 0.122 1.00 95.38 94 ASP A O 1
ATOM 726 N N . VAL A 1 95 ? -5.658 -10.606 0.416 1.00 95.31 95 VAL A N 1
ATOM 727 C CA . VAL A 1 95 ? -5.685 -9.791 -0.808 1.00 95.31 95 VAL A CA 1
ATOM 728 C C . VAL A 1 95 ? -4.514 -10.162 -1.701 1.00 95.31 95 VAL A C 1
ATOM 730 O O . VAL A 1 95 ? -3.369 -10.180 -1.253 1.00 95.31 95 VAL A O 1
ATOM 733 N N . LEU A 1 96 ? -4.776 -10.411 -2.982 1.00 95.31 96 LEU A N 1
ATOM 734 C CA . LEU A 1 96 ? -3.727 -10.654 -3.962 1.00 95.31 96 LEU A CA 1
ATOM 735 C C . LEU A 1 96 ? -3.155 -9.321 -4.456 1.00 95.31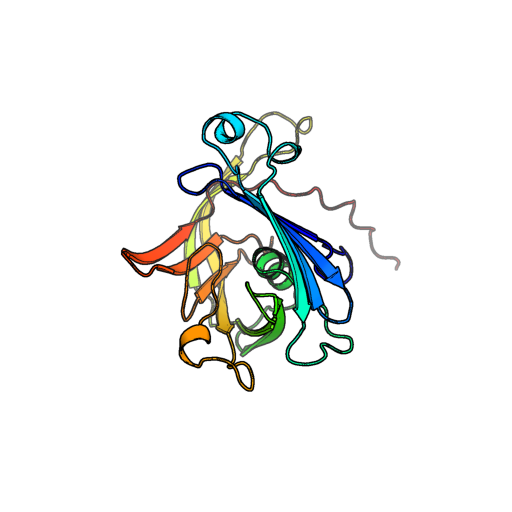 96 LEU A C 1
ATOM 737 O O . LEU A 1 96 ? -3.830 -8.543 -5.131 1.00 95.31 96 LEU A O 1
ATOM 741 N N . VAL A 1 97 ? -1.901 -9.043 -4.110 1.00 94.81 97 VAL A N 1
ATOM 742 C CA . VAL A 1 97 ? -1.228 -7.774 -4.405 1.00 94.81 97 VAL A CA 1
ATOM 743 C C . VAL A 1 97 ? -0.156 -7.989 -5.464 1.00 94.81 97 VAL A C 1
ATOM 745 O O . VAL A 1 97 ? 0.744 -8.811 -5.302 1.00 94.81 97 VAL A O 1
ATOM 748 N N . PHE A 1 98 ? -0.206 -7.213 -6.543 1.00 93.19 98 PHE A N 1
ATOM 749 C CA . PHE A 1 98 ? 0.865 -7.166 -7.526 1.00 93.19 98 PHE A CA 1
ATOM 750 C C . PHE A 1 98 ? 2.074 -6.415 -6.984 1.00 93.19 98 PHE A C 1
ATOM 752 O O . PHE A 1 98 ? 2.024 -5.227 -6.653 1.00 93.19 98 PHE A O 1
ATOM 759 N N . ARG A 1 99 ? 3.199 -7.109 -6.972 1.00 86.69 99 ARG A N 1
ATOM 760 C CA . ARG A 1 99 ? 4.509 -6.581 -6.626 1.00 86.69 99 ARG A CA 1
ATOM 761 C C . ARG A 1 99 ? 5.271 -6.256 -7.895 1.00 86.69 99 ARG A C 1
ATOM 763 O O . ARG A 1 99 ? 4.789 -6.377 -9.011 1.00 86.69 99 ARG A O 1
ATOM 770 N N . ARG A 1 100 ? 6.517 -5.816 -7.748 1.00 79.31 100 ARG A N 1
ATOM 771 C CA . ARG A 1 100 ? 7.343 -5.362 -8.875 1.00 79.31 100 ARG A CA 1
ATOM 772 C C . ARG A 1 100 ? 7.426 -6.365 -10.041 1.00 79.31 100 ARG A C 1
ATOM 774 O O . ARG A 1 100 ? 7.635 -5.920 -11.173 1.00 79.31 100 ARG A O 1
ATOM 781 N N . ARG A 1 101 ? 7.355 -7.674 -9.779 1.00 82.31 101 ARG A N 1
ATOM 782 C CA . ARG A 1 101 ? 7.560 -8.726 -10.792 1.00 82.31 101 ARG A CA 1
ATOM 783 C C . ARG A 1 101 ? 6.465 -9.791 -10.843 1.00 82.31 101 ARG A C 1
ATOM 785 O O . ARG A 1 101 ? 6.343 -10.416 -11.888 1.00 82.31 101 ARG A O 1
ATOM 792 N N . ASP A 1 102 ? 5.715 -9.976 -9.767 1.00 86.56 102 ASP A N 1
ATOM 793 C CA . ASP A 1 102 ? 4.787 -11.085 -9.551 1.00 86.56 102 ASP A CA 1
ATOM 794 C C . ASP A 1 102 ? 3.616 -10.637 -8.655 1.00 86.56 102 ASP A C 1
ATOM 796 O O . ASP A 1 102 ? 3.431 -9.443 -8.413 1.00 86.56 102 ASP A O 1
ATOM 800 N N . THR A 1 103 ? 2.822 -11.583 -8.162 1.00 91.50 103 THR A N 1
ATOM 801 C CA . THR A 1 103 ? 1.772 -11.348 -7.166 1.00 91.50 103 THR A CA 1
ATOM 802 C C . THR A 1 103 ? 2.087 -12.063 -5.863 1.00 91.50 103 THR A C 1
ATOM 804 O O . THR A 1 103 ? 2.686 -13.135 -5.857 1.00 91.50 103 THR A O 1
ATOM 807 N N . GLN A 1 104 ? 1.637 -11.477 -4.760 1.00 91.69 104 GLN A N 1
ATOM 808 C CA . GLN A 1 104 ? 1.747 -12.038 -3.423 1.00 91.69 104 GLN A CA 1
ATOM 809 C C . GLN A 1 104 ? 0.416 -11.896 -2.698 1.00 91.69 104 GLN A C 1
ATOM 811 O O . GLN A 1 104 ? -0.197 -10.828 -2.732 1.00 91.69 104 GLN A O 1
ATOM 816 N N . THR A 1 105 ? -0.008 -12.948 -2.005 1.00 93.62 105 THR A N 1
ATOM 817 C CA . THR A 1 105 ? -1.124 -12.847 -1.066 1.00 93.62 105 THR A CA 1
ATOM 818 C C . THR A 1 105 ? -0.668 -12.097 0.176 1.00 93.62 105 THR A C 1
ATOM 820 O O . THR A 1 105 ? 0.307 -12.478 0.821 1.00 93.62 105 THR A O 1
ATOM 823 N N . VAL A 1 106 ? -1.375 -11.029 0.515 1.00 94.69 106 VAL A N 1
ATOM 824 C CA . VAL A 1 106 ? -1.200 -10.284 1.756 1.00 94.69 106 VAL A CA 1
ATOM 825 C C . VAL A 1 106 ? -2.349 -10.633 2.679 1.00 94.69 106 VAL A C 1
ATOM 827 O O . VAL A 1 106 ? -3.504 -10.406 2.327 1.00 94.69 106 VAL A O 1
ATOM 830 N N . ARG A 1 107 ? -2.017 -11.149 3.860 1.00 96.00 107 ARG A N 1
ATOM 831 C CA . ARG A 1 107 ? -2.968 -11.353 4.945 1.00 96.00 107 ARG A CA 1
ATOM 832 C C . ARG A 1 107 ? -3.068 -10.095 5.788 1.00 96.00 107 ARG A C 1
ATOM 834 O O . ARG A 1 107 ? -2.052 -9.564 6.245 1.00 96.00 107 ARG A O 1
ATOM 841 N N . ILE A 1 108 ? -4.294 -9.646 5.994 1.00 97.50 108 ILE A N 1
ATOM 842 C CA . ILE A 1 108 ? -4.660 -8.578 6.910 1.00 97.50 108 ILE A CA 1
ATOM 843 C C . ILE A 1 108 ? -5.409 -9.208 8.072 1.00 97.50 108 ILE A C 1
ATOM 845 O O . ILE A 1 108 ? -6.321 -10.000 7.852 1.00 97.50 108 ILE A O 1
ATOM 849 N N . GLU A 1 109 ? -5.041 -8.846 9.292 1.00 98.25 109 GLU A N 1
ATOM 850 C CA . GLU A 1 109 ? -5.708 -9.323 10.500 1.00 98.25 109 GLU A CA 1
ATOM 851 C C . GLU A 1 109 ? -5.983 -8.149 11.438 1.00 98.25 109 GLU A C 1
ATOM 853 O O . GLU A 1 109 ? -5.096 -7.338 11.735 1.00 98.25 109 GLU A O 1
ATOM 858 N N . VAL A 1 110 ? -7.221 -8.059 11.916 1.00 98.44 110 VAL A N 1
ATOM 859 C CA . VAL A 1 110 ? -7.603 -7.088 12.937 1.00 98.44 110 VAL A CA 1
ATOM 860 C C . VAL A 1 110 ? -7.065 -7.540 14.287 1.00 98.44 110 VAL A C 1
ATOM 862 O O . VAL A 1 110 ? -7.336 -8.638 14.764 1.00 98.44 110 VAL A O 1
ATOM 865 N N . GLN A 1 111 ? -6.313 -6.655 14.923 1.00 98.44 111 GLN A N 1
ATOM 866 C CA . GLN A 1 111 ? -5.757 -6.827 16.257 1.00 98.44 111 GLN A CA 1
ATOM 867 C C . GLN A 1 111 ? -6.605 -6.069 17.283 1.00 98.44 111 GLN A C 1
ATOM 869 O O . GLN A 1 111 ? -7.441 -5.235 16.927 1.00 98.44 111 GLN A O 1
ATOM 874 N N . SER A 1 112 ? -6.341 -6.294 18.573 1.00 97.69 112 SER A N 1
ATOM 875 C CA . SER A 1 112 ? -6.936 -5.479 19.638 1.00 97.69 112 SER A CA 1
ATOM 876 C C . SER A 1 112 ? -6.737 -3.978 19.356 1.00 97.69 112 SER A C 1
ATOM 878 O O . SER A 1 112 ? -5.613 -3.582 19.005 1.00 97.69 112 SER A O 1
ATOM 880 N N . PRO A 1 113 ? -7.788 -3.143 19.505 1.00 96.06 113 PRO A N 1
ATOM 881 C CA . PRO A 1 113 ? -7.709 -1.710 19.239 1.00 96.06 113 PRO A CA 1
ATOM 882 C C . PRO A 1 113 ? -6.602 -1.027 20.039 1.00 96.06 113 PRO A C 1
ATOM 884 O O . PRO A 1 113 ? -6.199 -1.491 21.108 1.00 96.06 113 PRO A O 1
ATOM 887 N N . ARG A 1 114 ? -6.117 0.105 19.524 1.00 96.56 114 ARG A N 1
ATOM 888 C CA . ARG A 1 114 ? -5.086 0.903 20.195 1.00 96.56 114 ARG A CA 1
ATOM 889 C C . ARG A 1 114 ? -5.500 2.360 20.278 1.00 96.56 114 ARG A C 1
ATOM 891 O O . ARG A 1 114 ? -5.737 2.992 19.250 1.00 96.56 114 ARG A O 1
ATOM 898 N N . GLU A 1 115 ? -5.474 2.915 21.486 1.00 97.75 115 GLU A N 1
ATOM 899 C CA . GLU A 1 115 ? -5.597 4.358 21.666 1.00 97.75 115 GLU A CA 1
ATOM 900 C C . GLU A 1 115 ? -4.394 5.074 21.043 1.00 97.75 115 GLU A C 1
ATOM 902 O O . GLU A 1 115 ? -3.239 4.770 21.355 1.00 97.75 115 GLU A O 1
ATOM 907 N N . VAL A 1 116 ? -4.657 6.047 20.173 1.00 96.81 116 VAL A N 1
ATOM 908 C CA . VAL A 1 116 ? -3.628 6.919 19.606 1.00 96.81 116 VAL A CA 1
ATOM 909 C C . VAL A 1 116 ? -4.048 8.376 19.631 1.00 96.81 116 VAL A C 1
ATOM 911 O O . VAL A 1 116 ? -5.200 8.717 19.368 1.00 96.81 116 VAL A O 1
ATOM 914 N N . THR A 1 117 ? -3.078 9.248 19.898 1.00 96.62 117 THR A N 1
ATOM 915 C CA . THR A 1 117 ? -3.241 10.688 19.710 1.00 96.62 117 THR A CA 1
ATOM 916 C C . THR A 1 117 ? -3.097 11.031 18.232 1.00 96.62 117 THR A C 1
ATOM 918 O O . THR A 1 117 ? -2.107 10.656 17.592 1.00 96.62 117 THR A O 1
ATOM 921 N N . VAL A 1 118 ? -4.066 11.769 17.700 1.00 95.19 118 VAL A N 1
ATOM 922 C CA . VAL A 1 118 ? -4.092 12.224 16.308 1.00 95.19 118 VAL A CA 1
ATOM 923 C C . VAL A 1 118 ? -4.040 13.746 16.236 1.00 95.19 118 VAL A C 1
ATOM 925 O O . VAL A 1 118 ? -4.541 14.444 17.119 1.00 95.19 118 VAL A O 1
ATOM 928 N N . ARG A 1 119 ? -3.419 14.246 15.168 1.00 95.38 119 ARG A N 1
ATOM 929 C CA . ARG A 1 119 ? -3.467 15.644 14.743 1.00 95.38 119 ARG A CA 1
ATOM 930 C C . ARG A 1 119 ? -3.363 15.686 13.224 1.00 95.38 119 ARG A C 1
ATOM 932 O O . ARG A 1 119 ? -2.298 15.378 12.700 1.00 95.38 119 ARG A O 1
ATOM 939 N N . TYR A 1 120 ? -4.442 16.047 12.543 1.00 94.69 120 TYR A N 1
ATOM 940 C CA . TYR A 1 120 ? -4.450 16.193 11.088 1.00 94.69 120 TYR A CA 1
ATOM 941 C C . TYR A 1 120 ? -5.475 17.229 10.637 1.00 94.69 120 TYR A C 1
ATOM 943 O O . TYR A 1 120 ? -6.408 17.562 11.362 1.00 94.69 120 TYR A O 1
ATOM 951 N N . ASP A 1 121 ? -5.302 17.716 9.421 1.00 94.19 121 ASP A N 1
ATOM 952 C CA . ASP A 1 121 ? -6.133 18.739 8.811 1.00 94.19 121 ASP A CA 1
ATOM 953 C C . ASP A 1 121 ? -7.179 18.113 7.875 1.00 94.19 121 ASP A C 1
ATOM 955 O O . ASP A 1 121 ? -6.851 17.418 6.915 1.00 94.19 121 ASP A O 1
ATOM 959 N N . GLU A 1 122 ? -8.460 18.357 8.126 1.00 91.19 122 GLU A N 1
ATOM 960 C CA . GLU A 1 122 ? -9.555 17.964 7.243 1.00 91.19 122 GLU A CA 1
ATOM 961 C C . GLU A 1 122 ? -9.846 19.092 6.246 1.00 91.19 122 GLU A C 1
ATOM 963 O O . GLU A 1 122 ? -10.333 20.171 6.596 1.00 91.19 122 GLU A O 1
ATOM 968 N N . LEU A 1 123 ? -9.516 18.847 4.982 1.00 89.31 123 LEU A N 1
ATOM 969 C CA . LEU A 1 123 ? -9.665 19.786 3.881 1.00 89.31 123 LEU A CA 1
ATOM 970 C C . LEU A 1 123 ? -11.086 19.695 3.325 1.00 89.31 123 LEU A C 1
ATOM 972 O O . LEU A 1 123 ? -11.410 18.753 2.597 1.00 89.31 123 LEU A O 1
ATOM 976 N N . ARG A 1 124 ? -11.929 20.685 3.633 1.00 81.38 124 ARG A N 1
ATOM 977 C CA . ARG A 1 124 ? -13.284 20.750 3.073 1.00 81.38 124 ARG A CA 1
ATOM 978 C C . ARG A 1 124 ? -13.268 21.015 1.560 1.00 81.38 124 ARG A C 1
ATOM 980 O O . ARG A 1 124 ? -12.355 21.685 1.064 1.00 81.38 124 ARG A O 1
ATOM 987 N N .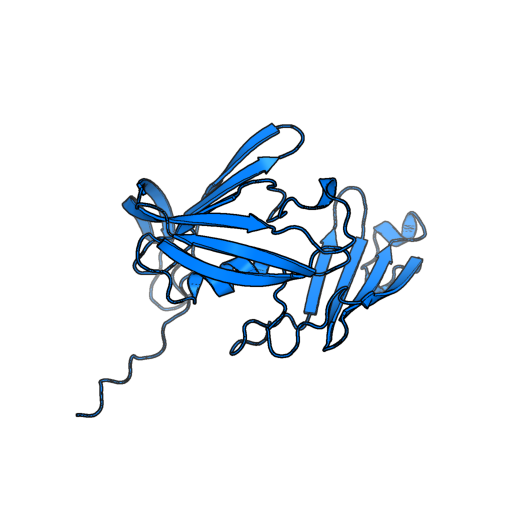 PRO A 1 125 ? -14.262 20.502 0.811 1.00 70.69 125 PRO A N 1
ATOM 988 C CA . PRO A 1 125 ? -14.407 20.799 -0.607 1.00 70.69 125 PRO A CA 1
ATOM 989 C C . PRO A 1 125 ? -14.519 22.312 -0.868 1.00 70.69 125 PRO A C 1
ATOM 991 O O . PRO A 1 125 ? -15.140 23.031 -0.077 1.00 70.69 125 PRO A O 1
ATOM 994 N N . PRO A 1 126 ? -13.970 22.812 -1.988 1.00 64.94 126 PRO A N 1
ATOM 995 C CA . PRO A 1 126 ? -14.216 24.182 -2.425 1.00 64.94 126 PRO A CA 1
ATOM 996 C C . PRO A 1 126 ? -15.728 24.438 -2.550 1.00 64.94 126 PRO A C 1
ATOM 998 O O . PRO A 1 126 ? -16.438 23.633 -3.145 1.00 64.94 126 PRO A O 1
ATOM 1001 N N . GLY A 1 127 ? -16.224 25.543 -1.985 1.00 65.88 127 GLY A N 1
ATOM 1002 C CA . GLY A 1 127 ? -17.631 25.957 -2.103 1.00 65.88 127 GLY A CA 1
ATOM 1003 C C . GLY A 1 127 ? -18.551 25.595 -0.927 1.00 65.88 127 GLY A C 1
ATOM 1004 O O . GLY A 1 127 ? -19.627 26.170 -0.826 1.00 65.88 127 GLY A O 1
ATOM 1005 N N . THR A 1 128 ? -18.134 24.743 0.020 1.00 64.56 128 THR A N 1
ATOM 1006 C CA . THR A 1 128 ? -18.932 24.394 1.226 1.00 64.56 128 THR A CA 1
ATOM 1007 C C . THR A 1 128 ? -18.619 25.269 2.456 1.00 64.56 128 THR A C 1
ATOM 1009 O O . THR A 1 128 ? -18.766 24.843 3.602 1.00 64.56 128 THR A O 1
ATOM 1012 N N . GLY A 1 129 ? -18.139 26.493 2.218 1.00 59.19 129 GLY A N 1
ATOM 1013 C CA . GLY A 1 129 ? -17.553 27.389 3.222 1.00 59.19 129 GLY A CA 1
ATOM 1014 C C . GLY A 1 129 ? -16.023 27.292 3.291 1.00 59.19 129 GLY A C 1
ATOM 1015 O O . GLY A 1 129 ? -15.429 26.286 2.905 1.00 59.19 129 GLY A O 1
ATOM 1016 N N . GLN A 1 130 ? -15.370 28.359 3.759 1.00 56.94 130 GLN A N 1
ATOM 1017 C CA . GLN A 1 130 ? -13.918 28.379 3.949 1.00 56.94 130 GLN A CA 1
ATOM 1018 C C . GLN A 1 130 ? -13.526 27.548 5.176 1.00 56.94 130 GLN A C 1
ATOM 1020 O O . GLN A 1 130 ? -14.097 27.702 6.255 1.00 56.94 130 GLN A O 1
ATOM 1025 N N . GLY A 1 131 ? -12.512 26.701 5.022 1.00 70.38 131 GLY A N 1
ATOM 1026 C CA . GLY A 1 131 ? -11.674 26.296 6.145 1.00 70.38 131 GLY A CA 1
ATOM 1027 C C . GLY A 1 131 ? -11.350 24.812 6.200 1.00 70.38 131 GLY A C 1
ATOM 1028 O O . GLY A 1 131 ? -12.240 23.960 6.273 1.00 70.38 131 GLY A O 1
ATOM 1029 N N . THR A 1 132 ? -10.046 24.557 6.239 1.00 82.50 132 THR A N 1
ATOM 1030 C CA . THR A 1 132 ? -9.414 23.414 6.896 1.00 82.50 132 THR A CA 1
ATOM 1031 C C . THR A 1 132 ? -9.939 23.293 8.328 1.00 82.50 132 THR A C 1
ATOM 1033 O O . THR A 1 132 ? -9.907 24.271 9.075 1.00 82.50 132 THR A O 1
ATOM 1036 N N . VAL A 1 133 ? -10.408 22.111 8.725 1.00 88.44 133 VAL A N 1
ATOM 1037 C CA . VAL A 1 133 ? -10.759 21.810 10.120 1.00 88.44 133 VAL A CA 1
ATOM 1038 C C . VAL A 1 133 ? -9.660 20.946 10.711 1.00 88.44 133 VAL A C 1
ATOM 1040 O O . VAL A 1 133 ? -9.438 19.832 10.250 1.00 88.44 133 VAL A O 1
ATOM 1043 N N . GLN A 1 134 ? -8.977 21.428 11.743 1.00 91.06 134 GLN A N 1
ATOM 1044 C CA . GLN A 1 134 ? -7.984 20.607 12.423 1.00 91.06 134 GLN A CA 1
ATOM 1045 C C . GLN A 1 134 ? -8.677 19.597 13.345 1.00 91.06 134 GLN A C 1
ATOM 1047 O O . GLN A 1 134 ? -9.468 19.958 14.216 1.00 91.06 134 GLN A O 1
ATOM 1052 N N . ARG A 1 135 ? -8.358 18.320 13.163 1.00 90.69 135 ARG A N 1
ATOM 1053 C CA . ARG A 1 135 ? -8.774 17.212 14.020 1.00 90.69 135 ARG A CA 1
ATOM 1054 C C . ARG A 1 135 ? -7.656 16.905 15.001 1.00 90.69 135 ARG A C 1
ATOM 1056 O O . ARG A 1 135 ? -6.551 16.569 14.584 1.00 90.69 135 ARG A O 1
ATOM 1063 N N . THR A 1 136 ? -7.941 17.001 16.295 1.00 93.94 136 THR A N 1
ATOM 1064 C CA . THR A 1 136 ? -7.029 16.632 17.386 1.00 93.94 136 THR A CA 1
ATOM 1065 C C . THR A 1 136 ? -7.762 15.812 18.438 1.00 93.94 136 THR A C 1
ATOM 1067 O O . THR A 1 136 ? -8.961 15.984 18.642 1.00 93.94 136 THR A O 1
ATOM 1070 N N . GLY A 1 137 ? -7.047 14.913 19.113 1.00 94.31 137 GLY A N 1
ATOM 1071 C CA . GLY A 1 137 ? -7.602 14.143 20.227 1.00 94.31 137 GLY A CA 1
ATOM 1072 C C . GLY A 1 137 ? -7.075 12.718 20.291 1.00 94.31 137 GLY A C 1
ATOM 1073 O O . GLY A 1 137 ? -6.088 12.378 19.638 1.00 94.31 137 GLY A O 1
ATOM 1074 N N . LYS A 1 138 ? -7.744 11.895 21.098 1.00 96.75 138 LYS A N 1
ATOM 1075 C CA . LYS A 1 138 ? -7.474 10.463 21.250 1.00 96.75 138 LYS A CA 1
ATOM 1076 C C . LYS A 1 138 ? -8.528 9.660 20.496 1.00 96.75 138 LYS A C 1
ATOM 1078 O O . LYS A 1 138 ? -9.711 9.971 20.584 1.00 96.75 138 LYS A O 1
ATOM 1083 N N . VAL A 1 139 ? -8.095 8.632 19.777 1.00 96.06 139 VAL A N 1
ATOM 1084 C CA . VAL A 1 139 ? -8.963 7.732 19.008 1.00 96.06 139 VAL A CA 1
ATOM 1085 C C . VAL A 1 139 ? -8.614 6.293 19.362 1.00 96.06 139 VAL A C 1
ATOM 1087 O O . VAL A 1 139 ? -7.436 5.939 19.373 1.00 96.06 139 VAL A O 1
ATOM 1090 N N . GLN A 1 140 ? -9.625 5.459 19.610 1.00 97.31 140 GLN A N 1
ATOM 1091 C CA . GLN A 1 140 ? -9.465 4.003 19.660 1.00 97.31 140 GLN A CA 1
ATOM 1092 C C . GLN A 1 140 ? -9.340 3.482 18.229 1.00 97.31 140 GLN A C 1
ATOM 1094 O O . GLN A 1 140 ? -10.336 3.185 17.578 1.00 97.31 140 GLN A O 1
ATOM 1099 N N . ALA A 1 141 ? -8.121 3.466 17.697 1.00 97.69 141 ALA A N 1
ATOM 1100 C CA . ALA A 1 141 ? -7.894 3.120 16.304 1.00 97.69 141 ALA A CA 1
ATOM 1101 C C . ALA A 1 141 ? -8.110 1.625 16.058 1.00 97.69 141 ALA A C 1
ATOM 1103 O O . ALA A 1 141 ? -7.679 0.779 16.852 1.00 97.69 141 ALA A O 1
ATOM 1104 N N . LEU A 1 142 ? -8.698 1.313 14.902 1.00 97.94 142 LEU A N 1
ATOM 1105 C CA . LEU A 1 142 ? -8.699 -0.039 14.369 1.00 97.94 142 LEU A CA 1
ATOM 1106 C C . LEU A 1 142 ? -7.265 -0.396 13.987 1.00 97.94 142 LEU A C 1
ATOM 1108 O O . LEU A 1 142 ? -6.651 0.269 13.149 1.00 97.94 142 LEU A O 1
ATOM 1112 N N . ARG A 1 143 ? -6.729 -1.431 14.626 1.00 98.44 143 ARG A N 1
ATOM 1113 C CA . ARG A 1 143 ? -5.344 -1.858 14.468 1.00 98.44 143 ARG A CA 1
ATOM 1114 C C . ARG A 1 143 ? -5.285 -3.073 13.558 1.00 98.44 143 ARG A C 1
ATOM 1116 O O . ARG A 1 143 ? -5.910 -4.084 13.848 1.00 98.44 143 ARG A O 1
ATOM 1123 N N . LEU A 1 144 ? -4.506 -2.980 12.491 1.00 98.44 144 LEU A N 1
ATOM 1124 C CA . LEU A 1 144 ? -4.386 -4.020 11.477 1.00 98.44 144 LEU A CA 1
ATOM 1125 C C . LEU A 1 144 ? -2.925 -4.444 11.347 1.00 98.44 144 LEU A C 1
ATOM 1127 O O . LEU A 1 144 ? -2.051 -3.589 11.181 1.00 98.44 144 LEU A O 1
ATOM 1131 N N . SER A 1 145 ? -2.657 -5.746 11.394 1.00 97.75 145 SER A N 1
ATOM 1132 C CA . SER A 1 145 ? -1.380 -6.306 10.948 1.00 97.75 145 SER A CA 1
ATOM 1133 C C . SER A 1 145 ? -1.486 -6.672 9.469 1.00 97.75 145 SER A C 1
ATOM 1135 O O . SER A 1 145 ? -2.507 -7.187 9.020 1.00 97.75 145 SER A O 1
ATOM 1137 N N . LEU A 1 146 ? -0.450 -6.360 8.694 1.00 97.00 146 LEU A N 1
ATOM 1138 C CA . LEU A 1 146 ? -0.356 -6.714 7.279 1.00 97.00 146 LEU A CA 1
ATOM 1139 C C . LEU A 1 146 ? 0.903 -7.560 7.085 1.00 97.00 146 LEU A C 1
ATOM 1141 O O . LEU A 1 146 ? 2.012 -7.133 7.432 1.00 97.00 146 LEU A O 1
ATOM 1145 N N . GLN A 1 147 ? 0.732 -8.751 6.519 1.00 94.06 147 GLN A N 1
ATOM 1146 C CA . GLN A 1 147 ? 1.814 -9.703 6.301 1.00 94.06 147 GLN A CA 1
ATOM 1147 C C . GLN A 1 147 ? 1.737 -10.304 4.898 1.00 94.06 147 GLN A C 1
ATOM 1149 O O . GLN A 1 147 ? 0.727 -10.886 4.512 1.00 94.06 147 GLN A O 1
ATOM 1154 N N . GLY A 1 148 ? 2.828 -10.184 4.141 1.00 92.12 148 GLY A N 1
ATOM 1155 C CA . GLY A 1 148 ? 2.997 -10.918 2.892 1.00 92.12 148 GLY A CA 1
ATOM 1156 C C . GLY A 1 148 ? 3.203 -12.407 3.169 1.00 92.12 148 GLY A C 1
ATOM 1157 O O . GLY A 1 148 ? 4.016 -12.775 4.018 1.00 92.12 148 GLY A O 1
ATOM 1158 N N . LEU A 1 149 ? 2.457 -13.263 2.476 1.00 90.81 149 LEU A N 1
ATOM 1159 C CA . LEU A 1 149 ? 2.635 -14.713 2.525 1.00 90.81 149 LEU A CA 1
ATOM 1160 C C . LEU A 1 149 ? 3.696 -15.154 1.502 1.00 90.81 149 LEU A C 1
ATOM 1162 O O . LEU A 1 149 ? 3.852 -14.493 0.473 1.00 90.81 149 LEU A O 1
ATOM 1166 N N . PRO A 1 150 ? 4.431 -16.252 1.743 1.00 86.25 150 PRO A N 1
ATOM 1167 C CA . PRO A 1 150 ? 5.406 -16.762 0.783 1.00 86.25 150 PRO A CA 1
ATOM 1168 C C . PRO A 1 150 ? 4.784 -17.022 -0.594 1.00 86.25 150 PRO A C 1
ATOM 1170 O O . PRO A 1 150 ? 3.677 -17.552 -0.697 1.00 86.25 150 PRO A O 1
ATOM 1173 N N . VAL A 1 151 ? 5.510 -16.670 -1.654 1.00 83.69 151 VAL A N 1
ATOM 1174 C CA . VAL A 1 151 ? 5.107 -16.963 -3.036 1.00 83.69 151 VAL A CA 1
ATOM 1175 C C . VAL A 1 151 ? 5.699 -18.318 -3.435 1.00 83.69 151 VAL A C 1
ATOM 1177 O O . VAL A 1 151 ? 6.912 -18.495 -3.296 1.00 83.69 151 VAL A O 1
ATOM 1180 N N . PRO A 1 152 ? 4.903 -19.284 -3.932 1.00 77.44 152 PRO A N 1
ATOM 1181 C CA . PRO A 1 152 ? 5.431 -20.560 -4.411 1.00 77.44 152 PRO A CA 1
ATOM 1182 C C . PRO A 1 152 ? 6.508 -20.364 -5.486 1.00 77.44 152 PRO A C 1
ATOM 1184 O O . PRO A 1 152 ? 6.289 -19.652 -6.464 1.00 77.44 152 PRO A O 1
ATOM 1187 N N . GLY A 1 153 ? 7.681 -20.974 -5.293 1.00 76.75 153 GLY A N 1
ATOM 1188 C CA . GLY A 1 153 ? 8.830 -20.820 -6.197 1.00 76.75 153 GLY A CA 1
ATOM 1189 C C . GLY A 1 153 ? 9.485 -19.430 -6.182 1.00 76.75 153 GLY A C 1
ATOM 1190 O O . GLY A 1 153 ? 10.372 -19.173 -6.994 1.00 76.75 153 GLY A O 1
ATOM 1191 N N . GLY A 1 154 ? 9.052 -18.537 -5.288 1.00 73.50 154 GLY A N 1
ATOM 1192 C CA . GLY A 1 154 ? 9.653 -17.226 -5.072 1.00 73.50 154 GLY A CA 1
ATOM 1193 C C . GLY A 1 154 ? 10.865 -17.282 -4.143 1.00 73.50 154 GLY A C 1
ATOM 1194 O O . GLY A 1 154 ? 11.055 -18.242 -3.396 1.00 73.50 154 GLY A O 1
ATOM 1195 N N . ASP A 1 155 ? 11.674 -16.226 -4.180 1.00 73.69 155 ASP A N 1
ATOM 1196 C CA . ASP A 1 155 ? 12.782 -16.040 -3.245 1.00 73.69 155 ASP A CA 1
ATOM 1197 C C . ASP A 1 155 ? 12.225 -15.785 -1.825 1.00 73.69 155 ASP A C 1
ATOM 1199 O O . ASP A 1 155 ? 11.431 -14.852 -1.649 1.00 73.69 155 ASP A O 1
ATOM 1203 N N . PRO A 1 156 ? 12.598 -16.588 -0.808 1.00 69.81 156 PRO A N 1
ATOM 1204 C CA . PRO A 1 156 ? 12.193 -16.360 0.576 1.00 69.81 156 PRO A CA 1
ATOM 1205 C C . PRO A 1 156 ? 12.599 -14.981 1.114 1.00 69.81 156 PRO A C 1
ATOM 1207 O O . PRO A 1 156 ? 11.894 -14.436 1.961 1.00 69.81 156 PRO A O 1
ATOM 1210 N N . GLU A 1 157 ? 13.695 -14.393 0.620 1.00 66.62 157 GLU A N 1
ATOM 1211 C CA . GLU A 1 157 ? 14.125 -13.041 1.007 1.00 66.62 157 GLU A CA 1
ATOM 1212 C C . GLU A 1 157 ? 13.231 -11.943 0.410 1.00 66.62 157 GLU A C 1
ATOM 1214 O O . GLU A 1 157 ? 13.131 -10.847 0.965 1.00 66.62 157 GLU A O 1
ATOM 1219 N N . ASP A 1 158 ? 12.516 -12.247 -0.677 1.00 70.50 158 ASP A N 1
ATOM 1220 C CA . ASP A 1 158 ? 11.504 -11.375 -1.272 1.00 70.50 158 ASP A CA 1
ATOM 1221 C C . ASP A 1 158 ? 10.116 -11.588 -0.637 1.00 70.50 158 ASP A C 1
ATOM 1223 O O . ASP A 1 158 ? 9.142 -11.020 -1.120 1.00 70.50 158 ASP A O 1
ATOM 1227 N N . ALA A 1 159 ? 9.965 -12.384 0.430 1.00 71.06 159 ALA A N 1
ATOM 1228 C CA . ALA A 1 159 ? 8.661 -12.632 1.059 1.00 71.06 159 ALA A CA 1
ATOM 1229 C C . ALA A 1 159 ? 8.090 -11.414 1.812 1.00 71.06 159 ALA A C 1
ATOM 1231 O O . ALA A 1 159 ? 6.893 -11.374 2.106 1.00 71.06 159 ALA A O 1
ATOM 1232 N N . ASP A 1 160 ? 8.906 -10.402 2.103 1.00 82.88 160 ASP A N 1
ATOM 1233 C CA . ASP A 1 160 ? 8.438 -9.206 2.794 1.00 82.88 160 ASP A CA 1
ATOM 1234 C C . ASP A 1 160 ? 7.514 -8.360 1.905 1.00 82.88 160 ASP A C 1
ATOM 1236 O O . ASP A 1 160 ? 7.857 -7.957 0.790 1.00 82.88 160 ASP A O 1
ATOM 1240 N N . LEU A 1 161 ? 6.343 -8.016 2.445 1.00 89.25 161 LEU A N 1
ATOM 1241 C CA . LEU A 1 161 ? 5.470 -7.007 1.855 1.00 89.25 161 LEU A CA 1
ATOM 1242 C C . LEU A 1 161 ? 6.187 -5.652 1.859 1.00 89.25 161 LEU A C 1
ATOM 1244 O O . LEU A 1 161 ? 6.626 -5.193 2.911 1.00 89.25 161 LEU A O 1
ATOM 1248 N N . GLU A 1 162 ? 6.243 -4.983 0.705 1.00 90.88 162 GLU A N 1
ATOM 1249 C CA . GLU A 1 162 ? 6.681 -3.589 0.607 1.00 90.88 162 GLU A CA 1
ATOM 1250 C C . GLU A 1 162 ? 5.500 -2.660 0.300 1.00 90.88 162 GLU A C 1
ATOM 1252 O O . GLU A 1 162 ? 4.830 -2.805 -0.726 1.00 90.88 162 GLU A O 1
ATOM 1257 N N . LEU A 1 163 ? 5.289 -1.656 1.152 1.00 92.00 163 LEU A N 1
ATOM 1258 C CA . LEU A 1 163 ? 4.274 -0.623 0.963 1.00 92.00 163 LEU A CA 1
ATOM 1259 C C . LEU A 1 163 ? 4.845 0.746 1.328 1.00 92.00 163 LEU A C 1
ATOM 1261 O O . LEU A 1 163 ? 5.306 0.954 2.446 1.00 92.00 163 LEU A O 1
ATOM 1265 N N . LEU A 1 164 ? 4.824 1.689 0.380 1.00 89.44 164 LEU A N 1
ATOM 1266 C CA . LEU A 1 164 ? 5.372 3.045 0.562 1.00 89.44 164 LEU A CA 1
ATOM 1267 C C . LEU A 1 164 ? 6.827 3.054 1.088 1.00 89.44 164 LEU A C 1
ATOM 1269 O O . LEU A 1 164 ? 7.215 3.923 1.863 1.00 89.44 164 LEU A O 1
ATOM 1273 N N . GLY A 1 165 ? 7.633 2.066 0.679 1.00 89.44 165 GLY A N 1
ATOM 1274 C CA . GLY A 1 165 ? 9.028 1.900 1.109 1.00 89.44 165 GLY A CA 1
ATOM 1275 C C . GLY A 1 165 ? 9.216 1.228 2.477 1.00 89.44 165 GLY A C 1
ATOM 1276 O O . GLY A 1 165 ? 10.355 0.960 2.859 1.00 89.44 165 GLY A O 1
ATOM 1277 N N . LEU A 1 166 ? 8.129 0.928 3.195 1.00 93.88 166 LEU A N 1
ATOM 1278 C CA . LEU A 1 166 ? 8.141 0.155 4.437 1.00 93.88 166 LEU A CA 1
ATOM 1279 C C . LEU A 1 166 ? 8.081 -1.341 4.131 1.00 93.88 166 LEU A C 1
ATOM 1281 O O . LEU A 1 166 ? 7.373 -1.747 3.212 1.00 93.88 166 LEU A O 1
ATOM 1285 N N . ARG A 1 167 ? 8.798 -2.147 4.917 1.00 91.62 167 ARG A N 1
ATOM 1286 C CA . ARG A 1 167 ? 8.922 -3.603 4.765 1.00 91.62 167 ARG A CA 1
ATOM 1287 C C . ARG A 1 167 ? 8.713 -4.371 6.067 1.00 91.62 167 ARG A C 1
ATOM 1289 O O . ARG A 1 167 ? 8.730 -3.784 7.156 1.00 91.62 167 ARG A O 1
ATOM 1296 N N . GLY A 1 168 ? 8.605 -5.691 5.928 1.00 85.06 168 GLY A N 1
ATOM 1297 C CA . GLY A 1 168 ? 8.445 -6.652 7.014 1.00 85.06 168 GLY A CA 1
ATOM 1298 C C . GLY A 1 168 ? 6.997 -6.738 7.488 1.00 85.06 168 GLY A C 1
ATOM 1299 O O . GLY A 1 168 ? 6.062 -6.551 6.712 1.00 85.06 168 GLY A O 1
ATOM 1300 N N . ARG A 1 169 ? 6.800 -6.994 8.787 1.00 85.94 169 ARG A N 1
ATOM 1301 C CA . ARG A 1 169 ? 5.475 -6.899 9.414 1.00 85.94 169 ARG A CA 1
ATOM 1302 C C . ARG A 1 169 ? 5.056 -5.432 9.470 1.00 85.94 169 ARG A C 1
ATOM 1304 O O . ARG A 1 169 ? 5.639 -4.656 10.231 1.00 85.94 169 ARG A O 1
ATOM 1311 N N . LEU A 1 170 ? 4.052 -5.078 8.676 1.00 96.44 170 LEU A N 1
ATOM 1312 C CA . LEU A 1 170 ? 3.494 -3.733 8.657 1.00 96.44 170 LEU A CA 1
ATOM 1313 C C . LEU A 1 170 ? 2.308 -3.641 9.618 1.00 96.44 170 LEU A C 1
ATOM 1315 O O . LEU A 1 170 ? 1.591 -4.617 9.845 1.00 96.44 170 LEU A O 1
ATOM 1319 N N . GLU A 1 171 ? 2.097 -2.453 10.169 1.00 98.12 171 GLU A N 1
ATOM 1320 C CA . GLU A 1 171 ? 0.948 -2.148 11.015 1.00 98.12 171 GLU A CA 1
ATOM 1321 C C . GLU A 1 171 ? 0.240 -0.905 10.489 1.00 98.12 171 GLU A C 1
ATOM 1323 O O . GLU A 1 171 ? 0.856 0.150 10.334 1.00 98.12 171 GLU A O 1
ATOM 1328 N N . LEU A 1 172 ? -1.058 -1.029 10.237 1.00 98.12 172 LEU A N 1
ATOM 1329 C CA . LEU A 1 172 ? -1.917 0.052 9.777 1.00 98.12 172 LEU A CA 1
ATOM 1330 C C . LEU A 1 172 ? -2.928 0.385 10.871 1.00 98.12 172 LEU A C 1
ATOM 1332 O O . LEU A 1 172 ? -3.576 -0.499 11.430 1.00 98.12 172 LEU A O 1
ATOM 1336 N N . LEU A 1 173 ? -3.064 1.672 11.173 1.00 98.12 173 LEU A N 1
ATOM 1337 C CA . LEU A 1 173 ? -4.128 2.187 12.020 1.00 98.12 173 LEU A CA 1
ATOM 1338 C C . LEU A 1 173 ? -5.152 2.918 11.176 1.00 98.12 173 LEU A C 1
ATOM 1340 O O . LEU A 1 173 ? -4.784 3.848 10.454 1.00 98.12 173 LEU A O 1
ATOM 1344 N N . LEU A 1 174 ? -6.419 2.559 11.338 1.00 97.31 174 LEU A N 1
ATOM 1345 C CA . LEU A 1 174 ? -7.537 3.282 10.747 1.00 97.31 174 LEU A CA 1
ATOM 1346 C C . LEU A 1 174 ? -8.370 3.973 11.825 1.00 97.31 174 LEU A C 1
ATOM 1348 O O . LEU A 1 174 ? -8.539 3.460 12.934 1.00 97.31 174 LEU A O 1
ATOM 1352 N N . GLU A 1 175 ? -8.915 5.135 11.485 1.00 94.88 175 GLU A N 1
ATOM 1353 C CA . GLU A 1 175 ? -9.994 5.744 12.258 1.00 94.88 175 GLU A CA 1
ATOM 1354 C C . GLU A 1 175 ? -11.277 4.916 12.035 1.00 94.88 175 GLU A C 1
ATOM 1356 O O . GLU A 1 175 ? -11.635 4.691 10.876 1.00 94.88 175 GLU A O 1
ATOM 1361 N N . PRO A 1 176 ? -11.949 4.408 13.087 1.00 92.62 176 PRO A N 1
ATOM 1362 C CA . PRO A 1 176 ? -13.050 3.459 12.918 1.00 92.62 176 PRO A CA 1
ATOM 1363 C C . PRO A 1 176 ? -14.234 3.969 12.089 1.00 92.62 176 PRO A C 1
ATOM 1365 O O . PRO A 1 176 ? -14.784 3.195 11.307 1.00 92.62 176 PRO A O 1
ATOM 1368 N N . ALA A 1 177 ? -14.630 5.238 12.237 1.00 89.81 177 ALA A N 1
ATOM 1369 C CA . ALA A 1 177 ? -15.842 5.763 11.605 1.00 89.81 177 ALA A CA 1
ATOM 1370 C C . ALA A 1 177 ? -15.659 6.060 10.107 1.00 89.81 177 ALA A C 1
ATOM 1372 O O . ALA A 1 177 ? -16.51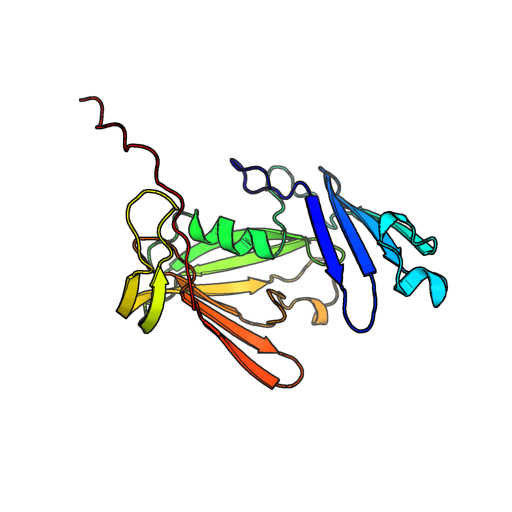9 5.757 9.284 1.00 89.81 177 ALA A O 1
ATOM 1373 N N . THR A 1 178 ? -14.530 6.657 9.745 1.00 89.56 178 THR A N 1
ATOM 1374 C CA . THR A 1 178 ? -14.208 7.129 8.392 1.00 89.56 178 THR A CA 1
ATOM 1375 C C . THR A 1 178 ? -13.339 6.151 7.617 1.00 89.56 178 THR A C 1
ATOM 1377 O O . THR A 1 178 ? -13.180 6.308 6.407 1.00 89.56 178 THR A O 1
ATOM 1380 N N . ARG A 1 179 ? -12.739 5.167 8.302 1.00 93.62 179 ARG A N 1
ATOM 1381 C CA . ARG A 1 179 ? -11.746 4.230 7.750 1.00 93.62 179 ARG A CA 1
ATOM 1382 C C . ARG A 1 179 ? -10.493 4.931 7.213 1.00 93.62 179 ARG A C 1
ATOM 1384 O O . ARG A 1 179 ? -9.732 4.334 6.448 1.00 93.62 179 ARG A O 1
ATOM 1391 N N . ALA A 1 180 ? -10.264 6.187 7.610 1.00 93.12 180 ALA A N 1
ATOM 1392 C CA . ALA A 1 180 ? -9.112 6.967 7.186 1.00 93.12 180 ALA A CA 1
ATOM 1393 C C . ALA A 1 180 ? -7.813 6.360 7.752 1.00 93.12 180 ALA A C 1
ATOM 1395 O O . ALA A 1 180 ? -7.737 6.126 8.963 1.00 93.12 180 ALA A O 1
ATOM 1396 N N . PRO A 1 181 ? -6.774 6.140 6.923 1.00 95.44 181 PRO A N 1
ATOM 1397 C CA . PRO A 1 181 ? -5.456 5.740 7.403 1.00 95.44 181 PRO A CA 1
ATOM 1398 C C . PRO A 1 181 ? -4.861 6.810 8.315 1.00 95.44 181 PRO A C 1
ATOM 1400 O O . PRO A 1 181 ? -4.534 7.901 7.861 1.00 95.44 181 PRO A O 1
ATOM 1403 N N . LEU A 1 182 ? -4.705 6.499 9.600 1.00 96.75 182 LEU A N 1
ATOM 1404 C CA . LEU A 1 182 ? -4.103 7.389 10.592 1.00 96.75 182 LEU A CA 1
ATOM 1405 C C . LEU A 1 182 ? -2.585 7.228 10.633 1.00 96.75 182 LEU A C 1
ATOM 1407 O O . LEU A 1 182 ? -1.853 8.216 10.734 1.00 96.75 182 LEU A O 1
ATOM 1411 N N . GLN A 1 183 ? -2.113 5.979 10.607 1.00 97.31 183 GLN A N 1
ATOM 1412 C CA . GLN A 1 183 ? -0.694 5.640 10.692 1.00 97.31 183 GLN A CA 1
ATOM 1413 C C . GLN A 1 183 ? -0.382 4.370 9.908 1.00 97.31 183 GLN A C 1
ATOM 1415 O O . GLN A 1 183 ? -1.158 3.421 9.956 1.00 97.31 183 GLN A O 1
ATOM 1420 N N . LEU A 1 184 ? 0.783 4.331 9.267 1.00 97.69 184 LEU A N 1
ATOM 1421 C CA . LEU A 1 184 ? 1.366 3.115 8.704 1.00 97.69 184 LEU A CA 1
ATOM 1422 C C . LEU A 1 184 ? 2.788 2.959 9.242 1.00 97.69 184 LEU A C 1
ATOM 1424 O O . LEU A 1 184 ? 3.621 3.844 9.056 1.00 97.69 184 LEU A O 1
ATOM 1428 N N . SER A 1 185 ? 3.064 1.837 9.894 1.00 97.62 185 SER A N 1
ATOM 1429 C CA . SER A 1 185 ? 4.352 1.539 10.516 1.00 97.62 185 SER A CA 1
ATOM 1430 C C . SER A 1 185 ? 4.999 0.310 9.888 1.00 97.62 185 SER A C 1
ATOM 1432 O O . SER A 1 185 ? 4.315 -0.643 9.522 1.00 97.62 185 SER A O 1
ATOM 1434 N N . GLY A 1 186 ? 6.326 0.319 9.798 1.00 96.50 186 GLY A N 1
ATOM 1435 C CA . GLY A 1 186 ? 7.128 -0.796 9.298 1.00 96.50 186 GLY A CA 1
ATOM 1436 C C . GLY A 1 186 ? 8.620 -0.496 9.397 1.00 96.50 186 GLY A C 1
ATOM 1437 O O . GLY A 1 186 ? 9.029 0.382 10.159 1.00 96.50 186 GLY A O 1
ATOM 1438 N N . LYS A 1 187 ? 9.447 -1.215 8.631 1.00 95.06 187 LYS A N 1
ATOM 1439 C CA . LYS A 1 187 ? 10.900 -0.987 8.595 1.00 95.06 187 LYS A CA 1
ATOM 1440 C C . LYS A 1 187 ? 11.374 -0.431 7.255 1.00 95.06 187 LYS A C 1
ATOM 1442 O O . LYS A 1 187 ? 10.923 -0.874 6.206 1.00 95.06 187 LYS A O 1
ATOM 1447 N N . VAL A 1 188 ? 12.349 0.471 7.286 1.00 92.38 188 VAL A N 1
ATOM 1448 C CA . VAL A 1 188 ? 13.129 0.915 6.122 1.00 92.38 188 VAL A CA 1
ATOM 1449 C C . VAL A 1 188 ? 14.559 0.409 6.281 1.00 92.38 188 VAL A C 1
ATOM 1451 O O . VAL A 1 188 ? 15.139 0.541 7.356 1.00 92.38 188 VAL A O 1
ATOM 1454 N N . LYS A 1 189 ? 15.157 -0.134 5.210 1.00 84.69 189 LYS A N 1
ATOM 1455 C CA . LYS A 1 189 ? 16.465 -0.824 5.254 1.00 84.69 189 LYS A CA 1
ATOM 1456 C C . LYS A 1 189 ? 17.576 -0.032 5.962 1.00 84.69 189 LYS A C 1
ATOM 1458 O O . LYS A 1 189 ? 18.404 -0.630 6.632 1.00 84.69 189 LYS A O 1
ATOM 1463 N N . VAL A 1 190 ? 17.598 1.291 5.798 1.00 87.19 190 VAL A N 1
ATOM 1464 C CA . VAL A 1 190 ? 18.669 2.159 6.319 1.00 87.19 190 VAL A CA 1
ATOM 1465 C C . VAL A 1 190 ? 18.344 2.740 7.699 1.00 87.19 190 VAL A C 1
ATOM 1467 O O . VAL A 1 190 ? 19.248 2.965 8.491 1.00 87.19 190 VAL A O 1
ATOM 1470 N N . VAL A 1 191 ? 17.065 2.986 7.993 1.00 89.50 191 VAL A N 1
ATOM 1471 C CA . VAL A 1 191 ? 16.638 3.793 9.156 1.00 89.50 191 VAL A CA 1
ATOM 1472 C C . VAL A 1 191 ? 15.991 2.935 10.253 1.00 89.50 191 VAL A C 1
ATOM 1474 O O . VAL A 1 191 ? 15.790 3.393 11.371 1.00 89.50 191 VAL A O 1
ATOM 1477 N N . GLY A 1 192 ? 15.681 1.668 9.969 1.00 92.81 192 GLY A N 1
ATOM 1478 C CA . GLY A 1 192 ? 14.993 0.793 10.912 1.00 92.81 192 GLY A CA 1
ATOM 1479 C C . GLY A 1 192 ? 13.502 1.114 10.979 1.00 92.81 192 GLY A C 1
ATOM 1480 O O . GLY A 1 192 ? 12.851 1.210 9.941 1.00 92.81 192 GLY A O 1
ATOM 1481 N N . ALA A 1 193 ? 12.940 1.219 12.183 1.00 95.75 193 ALA A N 1
ATOM 1482 C CA . ALA A 1 193 ? 11.506 1.435 12.373 1.00 95.75 193 ALA A CA 1
ATOM 1483 C C . ALA A 1 193 ? 11.072 2.842 11.928 1.00 95.75 193 ALA A C 1
ATOM 1485 O O . ALA A 1 193 ? 11.646 3.843 12.348 1.00 95.75 193 ALA A O 1
ATOM 1486 N N . VAL A 1 194 ? 10.028 2.911 11.103 1.00 96.88 194 VAL A N 1
ATOM 1487 C CA . VAL A 1 194 ? 9.455 4.156 10.581 1.00 96.88 194 VAL A CA 1
ATOM 1488 C C . VAL A 1 194 ? 7.933 4.097 10.697 1.00 96.88 194 VAL A C 1
ATOM 1490 O O . VAL A 1 194 ? 7.321 3.069 10.406 1.00 96.88 194 VAL A O 1
ATOM 1493 N N . THR A 1 195 ? 7.326 5.220 11.086 1.00 96.81 195 THR A N 1
ATOM 1494 C CA . THR A 1 195 ? 5.872 5.422 11.108 1.00 96.81 195 THR A CA 1
ATOM 1495 C C . THR A 1 195 ? 5.516 6.627 10.248 1.00 96.81 195 THR A C 1
ATOM 1497 O O . THR A 1 195 ? 5.923 7.751 10.541 1.00 96.81 195 THR A O 1
ATOM 1500 N N . LEU A 1 196 ? 4.708 6.402 9.220 1.00 96.12 196 LEU A N 1
ATOM 1501 C CA . LEU A 1 196 ? 4.043 7.442 8.443 1.00 96.12 196 LEU A CA 1
ATOM 1502 C C . LEU A 1 196 ? 2.748 7.835 9.159 1.00 96.12 196 LEU A C 1
ATOM 1504 O O . LEU A 1 196 ? 2.031 6.961 9.646 1.00 96.12 196 LEU A O 1
ATOM 1508 N N . ARG A 1 197 ? 2.444 9.134 9.238 1.00 97.06 197 ARG A N 1
ATOM 1509 C CA . ARG A 1 197 ? 1.258 9.663 9.932 1.00 97.06 197 ARG A CA 1
ATOM 1510 C C . ARG A 1 197 ? 0.444 10.547 9.002 1.00 97.06 197 ARG A C 1
ATOM 1512 O O . ARG A 1 197 ? 1.015 11.302 8.219 1.00 97.06 197 ARG A O 1
ATOM 1519 N N . LEU A 1 198 ? -0.877 10.472 9.127 1.00 95.94 198 LEU A N 1
ATOM 1520 C CA . LEU A 1 198 ? -1.792 11.368 8.433 1.00 95.94 198 LEU A CA 1
ATOM 1521 C C . LEU A 1 198 ? -1.564 12.810 8.891 1.00 95.94 198 LEU A C 1
ATOM 1523 O O . LEU A 1 198 ? -1.631 13.095 10.085 1.00 95.94 198 LEU A O 1
ATOM 1527 N N . THR A 1 199 ? -1.318 13.707 7.942 1.00 95.94 199 THR A N 1
ATOM 1528 C CA . THR A 1 199 ? -1.205 15.151 8.193 1.00 95.94 199 THR A CA 1
ATOM 1529 C C . THR A 1 199 ? -2.407 15.914 7.662 1.00 95.94 199 THR A C 1
ATOM 1531 O O . THR A 1 199 ? -2.834 16.875 8.293 1.00 95.94 199 THR A O 1
ATOM 1534 N N . ALA A 1 200 ? -2.988 15.468 6.547 1.00 93.31 200 ALA A N 1
ATOM 1535 C CA . ALA A 1 200 ? -4.199 16.042 5.986 1.00 93.31 200 ALA A CA 1
ATOM 1536 C C . ALA A 1 200 ? -5.039 14.994 5.244 1.00 93.31 200 ALA A C 1
ATOM 1538 O O . ALA A 1 200 ? -4.502 14.081 4.617 1.00 93.31 200 ALA A O 1
ATOM 1539 N N . LEU A 1 201 ? -6.358 15.164 5.280 1.00 91.00 201 LEU A N 1
ATOM 1540 C CA . LEU A 1 201 ? -7.347 14.340 4.591 1.00 91.00 201 LEU A CA 1
ATOM 1541 C C . LEU A 1 201 ? -8.326 15.247 3.852 1.00 91.00 201 LEU A C 1
ATOM 1543 O O . LEU A 1 201 ? -8.793 16.237 4.404 1.00 91.00 201 LEU A O 1
ATOM 1547 N N . ARG A 1 202 ? -8.700 14.878 2.628 1.00 89.31 202 ARG A N 1
ATOM 1548 C CA . ARG A 1 202 ? -9.863 15.452 1.946 1.00 89.31 202 ARG A CA 1
ATOM 1549 C C . ARG A 1 202 ? -10.961 14.390 1.892 1.00 89.31 202 ARG A C 1
ATOM 1551 O O . ARG A 1 202 ? -10.799 13.432 1.136 1.00 89.31 202 ARG A O 1
ATOM 1558 N N . PRO A 1 203 ? -12.052 14.529 2.660 1.00 78.44 203 PRO A N 1
ATOM 1559 C CA . PRO A 1 203 ? -13.180 13.615 2.558 1.00 78.44 203 PRO A CA 1
ATOM 1560 C C . PRO A 1 203 ? -13.781 13.683 1.150 1.00 78.44 203 PRO A C 1
ATOM 1562 O O . PRO A 1 203 ? -13.973 14.775 0.606 1.00 78.44 203 PRO A O 1
ATOM 1565 N N . GLN A 1 204 ? -14.096 12.534 0.553 1.00 69.25 204 GLN A N 1
ATOM 1566 C CA . GLN A 1 204 ? -15.042 12.525 -0.560 1.00 69.25 204 GLN A CA 1
ATOM 1567 C C . GLN A 1 204 ? -16.444 12.741 0.010 1.00 69.25 204 GLN A C 1
ATOM 1569 O O . GLN A 1 204 ? -16.776 12.179 1.053 1.00 69.25 204 GLN A O 1
ATOM 1574 N N . GLN A 1 205 ? -17.258 13.572 -0.648 1.00 57.53 205 GLN A N 1
ATOM 1575 C CA . GLN A 1 205 ? -18.655 13.714 -0.253 1.00 57.53 205 GLN A CA 1
ATOM 1576 C C . GLN A 1 205 ? -19.326 12.346 -0.380 1.00 57.53 205 GLN A C 1
ATOM 1578 O O . GLN A 1 205 ? -19.378 11.780 -1.471 1.00 57.53 205 GLN A O 1
ATOM 1583 N N . GLN A 1 206 ? -19.819 11.807 0.734 1.00 49.00 206 GLN A N 1
ATOM 1584 C CA . GLN A 1 206 ? -20.780 10.719 0.666 1.00 49.00 206 GLN A CA 1
ATOM 1585 C C . GLN A 1 206 ? -22.014 11.294 -0.034 1.00 49.00 206 GLN A C 1
ATOM 1587 O O . GLN A 1 206 ? -22.562 12.304 0.413 1.00 49.00 206 GLN A O 1
ATOM 1592 N N . GLY A 1 207 ? -22.409 10.705 -1.167 1.00 40.84 207 GLY A N 1
ATOM 1593 C CA . GLY A 1 207 ? -23.695 11.019 -1.789 1.00 40.84 207 GLY A CA 1
ATOM 1594 C C . GLY A 1 207 ? -24.827 10.848 -0.767 1.00 40.84 207 GLY A C 1
ATOM 1595 O O . GLY A 1 207 ? -24.637 10.143 0.229 1.00 40.84 207 GLY A O 1
ATOM 1596 N N . PRO A 1 208 ? -25.986 11.501 -0.965 1.00 34.91 208 PRO A N 1
ATOM 1597 C CA . PRO A 1 208 ? -27.076 11.451 -0.000 1.00 34.91 208 PRO A CA 1
ATOM 1598 C C . PRO A 1 208 ? -27.395 9.994 0.344 1.00 34.91 208 PRO A C 1
ATOM 1600 O O . PRO A 1 208 ? -27.692 9.196 -0.547 1.00 34.91 208 PRO A O 1
ATOM 1603 N N . GLN A 1 209 ? -27.304 9.649 1.634 1.00 40.22 209 GLN A N 1
ATOM 1604 C CA . GLN A 1 209 ? -27.851 8.397 2.142 1.00 40.22 209 GLN A CA 1
ATOM 1605 C C . GLN A 1 209 ? -29.323 8.385 1.738 1.00 40.22 209 GLN A C 1
ATOM 1607 O O . GLN A 1 209 ? -30.091 9.235 2.192 1.00 40.22 209 GLN A O 1
ATOM 1612 N N . GLN A 1 210 ? -29.706 7.481 0.835 1.00 32.91 210 GLN A N 1
ATOM 1613 C CA . GLN A 1 210 ? -31.117 7.266 0.558 1.00 32.91 210 GLN A CA 1
ATOM 1614 C C . GLN A 1 210 ? -31.759 6.817 1.877 1.00 32.91 210 GLN A C 1
ATOM 1616 O O . GLN A 1 210 ? -31.322 5.806 2.436 1.00 32.91 210 GLN A O 1
ATOM 1621 N N . PRO A 1 211 ? -32.734 7.563 2.425 1.00 40.34 211 PRO A N 1
ATOM 1622 C CA . PRO A 1 211 ? -33.455 7.105 3.596 1.00 40.34 211 PRO A CA 1
ATOM 1623 C C . PRO A 1 211 ? -34.162 5.802 3.226 1.00 40.34 211 PRO A C 1
ATOM 1625 O O . PRO A 1 211 ? -34.796 5.711 2.174 1.00 40.34 211 PRO A O 1
ATOM 1628 N N . GLY A 1 212 ? -33.978 4.786 4.071 1.00 41.69 212 GLY A N 1
ATOM 1629 C CA . GLY A 1 212 ? -34.454 3.431 3.832 1.00 41.69 212 GLY A CA 1
ATOM 1630 C C . GLY A 1 212 ? -35.921 3.396 3.412 1.00 41.69 212 GLY A C 1
ATOM 1631 O O . GLY A 1 212 ? -36.777 4.021 4.043 1.00 41.69 212 GLY A O 1
ATOM 1632 N N . ALA A 1 213 ? -36.191 2.641 2.349 1.00 39.28 213 ALA A N 1
ATOM 1633 C CA . ALA A 1 213 ? -37.534 2.193 2.038 1.00 39.28 213 ALA A CA 1
ATOM 1634 C C . ALA A 1 213 ? -38.027 1.343 3.219 1.00 39.28 213 ALA A C 1
ATOM 1636 O O . ALA A 1 213 ? -37.405 0.339 3.571 1.00 39.28 213 ALA A O 1
ATOM 1637 N N . ARG A 1 214 ? -39.086 1.828 3.870 1.00 42.69 214 ARG A N 1
ATOM 1638 C CA . ARG A 1 214 ? -39.928 1.036 4.766 1.00 42.69 214 ARG A CA 1
ATOM 1639 C C . ARG A 1 214 ? -40.814 0.110 3.950 1.00 42.69 214 ARG A C 1
ATOM 1641 O O . ARG A 1 214 ? -41.199 0.532 2.836 1.00 42.69 214 ARG A O 1
#

Foldseek 3Di:
DPPPQLADQKDWDADLPDFGKIKMWGDDQFATKIKMFGAPDPVCNPPDRVPHDDMDIDGLGAPDGCVPAGEHEQVSVLVVQLPDPQADFADKDWHWYDDPRYTWTKIKGWHQWDKDWAWAWEDEDPPPDDDTDIDTDIARWGKMKIFTDDDVVDDPVVSWDAHPQFTDTKMWTARNPNRDTAKIWHQHPPPGIDIDGHHYDYDDDDDDDDDDDD